Protein AF-A0A1V1P039-F1 (afdb_monomer)

Organism: NCBI:txid890399

Radius of gyration: 29.58 Å; Cα contacts (8 Å, |Δi|>4): 249; chains: 1; bounding box: 61×38×75 Å

pLDDT: mean 82.3, std 15.56, range [34.91, 97.75]

Sequence (212 aa):
MPISFTLVSDTILHNEFGYCATDVNTLKKYLGKGVKVLKAFAKAGQVESFVGKWGLKKPLETCFLAGSCFLLDISNAELSQLNELNKFGIGEKTNEGFGKCIFALQTTDELTELNIDNDYYELDEPEVPVPDKTKEIIKILIQNYIIKQSSSMAFSDQYRFKNLPTKSFINKLESIAKKGNSFEFKDNIKELLKRDFSKNNCNYVKIIMKPY

Nearest PDB structures (foldseek):
  8s9x-assembly1_A  TM=8.772E-01  e=2.492E-07  Synechocystis sp. PCC 6803
  8s9v-assembly1_A  TM=8.595E-01  e=6.824E-07  Synechocystis sp. PCC 6803
  6dd5-assembly2_B  TM=4.995E-01  e=3.268E-03  Escherichia coli O157:H7
  6ydp-assembly1_Bk  TM=2.868E-01  e=4.214E-01  Sus scrofa
  6o8w-assembly1_j  TM=2.801E-01  e=4.214E-01  Enterococcus faecalis

Structure (mmCIF, N/CA/C/O backbone):
data_AF-A0A1V1P039-F1
#
_entry.id   AF-A0A1V1P039-F1
#
loop_
_atom_site.group_PDB
_atom_site.id
_atom_site.type_symbol
_atom_site.label_atom_id
_atom_site.label_alt_id
_atom_site.label_comp_id
_atom_site.label_asym_id
_atom_site.label_entity_id
_atom_site.label_seq_id
_atom_site.pdbx_PDB_ins_code
_atom_site.Cartn_x
_atom_site.Cartn_y
_atom_site.Cartn_z
_atom_site.occupancy
_atom_site.B_iso_or_equiv
_atom_site.auth_seq_id
_atom_site.auth_comp_id
_atom_site.auth_asym_id
_atom_site.auth_atom_id
_atom_site.pdbx_PDB_model_num
ATOM 1 N N . MET A 1 1 ? -24.061 -1.732 13.732 1.00 76.56 1 MET A N 1
ATOM 2 C CA . MET A 1 1 ? -24.110 -2.649 12.572 1.00 76.56 1 MET A CA 1
ATOM 3 C C . MET A 1 1 ? -22.684 -3.058 12.237 1.00 76.56 1 MET A C 1
ATOM 5 O O . MET A 1 1 ? -21.832 -2.172 12.214 1.00 76.56 1 MET A O 1
ATOM 9 N N . PRO A 1 2 ? -22.398 -4.359 12.058 1.00 89.38 2 PRO A N 1
ATOM 10 C CA . PRO A 1 2 ? -21.072 -4.803 11.660 1.00 89.38 2 PRO A CA 1
ATOM 11 C C . PRO A 1 2 ? -20.794 -4.451 10.191 1.00 89.38 2 PRO A C 1
ATOM 13 O O . PRO A 1 2 ? -21.677 -4.583 9.349 1.00 89.38 2 PRO A O 1
ATOM 16 N N . ILE A 1 3 ? -19.575 -4.012 9.893 1.00 92.25 3 ILE A N 1
ATOM 17 C CA . ILE A 1 3 ? -19.116 -3.597 8.563 1.00 92.25 3 ILE A CA 1
ATOM 18 C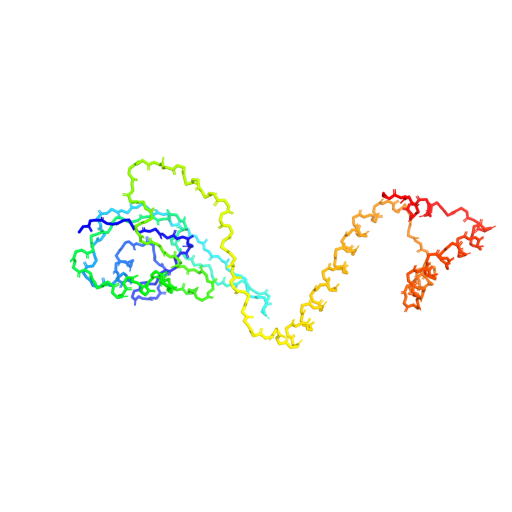 C . ILE A 1 3 ? -17.740 -4.204 8.279 1.00 92.25 3 ILE A C 1
ATOM 20 O O . ILE A 1 3 ? -16.926 -4.358 9.196 1.00 92.25 3 ILE A O 1
ATOM 24 N N . SER A 1 4 ? -17.464 -4.562 7.023 1.00 93.81 4 SER A N 1
ATOM 25 C CA . SER A 1 4 ? -16.123 -4.997 6.631 1.00 93.81 4 SER A CA 1
ATOM 26 C C . SER A 1 4 ? -15.185 -3.799 6.479 1.00 93.81 4 SER A C 1
ATOM 28 O O . SER A 1 4 ? -15.570 -2.740 5.988 1.00 93.81 4 SER A O 1
ATOM 30 N N . PHE A 1 5 ? -13.943 -3.968 6.909 1.00 95.31 5 PHE A N 1
ATOM 31 C CA . PHE A 1 5 ? -12.849 -3.023 6.735 1.00 95.31 5 PHE A CA 1
ATOM 32 C C . PHE A 1 5 ? -11.686 -3.758 6.087 1.00 95.31 5 PHE A C 1
ATOM 34 O O . PHE A 1 5 ? -11.186 -4.732 6.647 1.00 95.31 5 PHE A O 1
ATOM 41 N N . THR A 1 6 ? -11.279 -3.316 4.903 1.00 96.38 6 THR A N 1
ATOM 42 C CA . THR A 1 6 ? -10.262 -3.988 4.090 1.00 96.38 6 THR A CA 1
ATOM 43 C C . THR A 1 6 ? -9.093 -3.052 3.841 1.00 96.38 6 THR A C 1
ATOM 45 O O . THR A 1 6 ? -9.283 -1.921 3.395 1.00 96.38 6 THR A O 1
ATOM 48 N N . LEU A 1 7 ? -7.878 -3.534 4.094 1.00 97.06 7 LEU A N 1
ATOM 49 C CA . LEU A 1 7 ? -6.643 -2.853 3.719 1.00 97.06 7 LEU A CA 1
ATOM 50 C C . LEU A 1 7 ? -6.345 -3.156 2.247 1.00 97.06 7 LEU A C 1
ATOM 52 O O . LEU A 1 7 ? -6.122 -4.305 1.876 1.00 97.06 7 LEU A O 1
ATOM 56 N N . VAL A 1 8 ? -6.375 -2.131 1.401 1.00 96.56 8 VAL A N 1
ATOM 57 C CA . VAL A 1 8 ? -6.168 -2.230 -0.054 1.00 96.56 8 VAL A CA 1
ATOM 58 C C . VAL A 1 8 ? -4.689 -2.118 -0.414 1.00 96.56 8 VAL A C 1
ATOM 60 O O . VAL A 1 8 ? -4.255 -2.677 -1.417 1.00 96.56 8 VAL A O 1
ATOM 63 N N . SER A 1 9 ? -3.903 -1.429 0.412 1.00 97.00 9 SER A N 1
ATOM 64 C CA . SER A 1 9 ? -2.445 -1.430 0.323 1.00 97.00 9 SER A CA 1
ATOM 65 C C . SER A 1 9 ? -1.809 -1.854 1.643 1.00 97.00 9 SER A C 1
ATOM 67 O O . SER A 1 9 ? -2.467 -1.900 2.689 1.00 97.00 9 SER A O 1
ATOM 69 N N . ASP A 1 10 ? -0.521 -2.191 1.583 1.00 97.25 10 ASP A N 1
ATOM 70 C CA . ASP A 1 10 ? 0.248 -2.538 2.773 1.00 97.25 10 ASP A CA 1
ATOM 71 C C . ASP A 1 10 ? 0.164 -1.396 3.791 1.00 97.25 10 ASP A C 1
ATOM 73 O O . ASP A 1 10 ? 0.243 -0.216 3.445 1.00 97.25 10 ASP A O 1
ATOM 77 N N . THR A 1 11 ? -0.051 -1.738 5.056 1.00 97.62 11 THR A N 1
ATOM 78 C CA . THR A 1 11 ? -0.325 -0.768 6.118 1.00 97.62 11 THR A CA 1
ATOM 79 C C . THR A 1 11 ? 0.669 -0.940 7.249 1.00 97.62 11 THR A C 1
ATOM 81 O O . THR A 1 11 ? 0.689 -1.964 7.938 1.00 97.62 11 THR A O 1
ATOM 84 N N . ILE A 1 12 ? 1.491 0.085 7.442 1.00 96.81 12 ILE A N 1
ATOM 85 C CA . ILE A 1 12 ? 2.463 0.168 8.527 1.00 96.81 12 ILE A CA 1
ATOM 86 C C . ILE A 1 12 ? 1.797 0.904 9.685 1.00 96.81 12 ILE A C 1
ATOM 88 O O . ILE A 1 12 ? 1.256 1.993 9.496 1.00 96.81 12 ILE A O 1
ATOM 92 N N . LEU A 1 13 ? 1.839 0.313 10.875 1.00 96.81 13 LEU A N 1
ATOM 93 C CA . LEU A 1 13 ? 1.337 0.926 12.100 1.00 96.81 13 LEU A CA 1
ATOM 94 C C . LEU A 1 13 ? 2.446 0.958 13.141 1.00 96.81 13 LEU A C 1
ATOM 96 O O . LEU A 1 13 ? 3.194 -0.013 13.268 1.00 96.81 13 LEU A O 1
ATOM 100 N N . HIS A 1 14 ? 2.503 2.027 13.928 1.00 95.69 14 HIS A N 1
ATOM 101 C CA . HIS A 1 14 ? 3.398 2.120 15.070 1.00 95.69 14 HIS A CA 1
ATOM 102 C C . HIS A 1 14 ? 2.639 1.933 16.380 1.00 95.69 14 HIS A C 1
ATOM 104 O O . HIS A 1 14 ? 1.551 2.470 16.588 1.00 95.69 14 HIS A O 1
ATOM 110 N N . ASN A 1 15 ? 3.224 1.159 17.289 1.00 94.06 15 ASN A N 1
ATOM 111 C CA . ASN A 1 15 ? 2.753 1.125 18.664 1.00 94.06 15 ASN A CA 1
ATOM 112 C C . ASN A 1 15 ? 3.166 2.407 19.415 1.00 94.06 15 ASN A C 1
ATOM 114 O O . ASN A 1 15 ? 3.853 3.281 18.891 1.00 94.06 15 ASN A O 1
ATOM 118 N N . GLU A 1 16 ? 2.773 2.506 20.682 1.00 92.00 16 GLU A N 1
ATOM 119 C CA . GLU A 1 16 ? 3.073 3.660 21.547 1.00 92.00 16 GLU A CA 1
ATOM 120 C C . GLU A 1 16 ? 4.565 3.886 21.830 1.00 92.00 16 GLU A C 1
ATOM 122 O O . GLU A 1 16 ? 4.946 4.954 22.299 1.00 92.00 16 GLU A O 1
ATOM 127 N N . PHE A 1 17 ? 5.411 2.908 21.511 1.00 93.00 17 PHE A N 1
ATOM 128 C CA . PHE A 1 17 ? 6.864 2.991 21.636 1.00 93.00 17 PHE A CA 1
ATOM 129 C C . PHE A 1 17 ? 7.555 3.279 20.291 1.00 93.00 17 PHE A C 1
ATOM 131 O O . PHE A 1 17 ? 8.781 3.300 20.228 1.00 93.00 17 PHE A O 1
ATOM 138 N N . GLY A 1 18 ? 6.790 3.487 19.212 1.00 90.19 18 GLY A N 1
ATOM 139 C CA . GLY A 1 18 ? 7.312 3.777 17.875 1.00 90.19 18 GLY A CA 1
ATOM 140 C C . GLY A 1 18 ? 7.773 2.552 17.079 1.00 90.19 18 GLY A C 1
ATOM 141 O O . GLY A 1 18 ? 8.397 2.716 16.035 1.00 90.19 18 GLY A O 1
ATOM 142 N N . TYR A 1 19 ? 7.485 1.329 17.535 1.00 92.31 19 TYR A N 1
ATOM 143 C CA . TYR A 1 19 ? 7.824 0.109 16.794 1.00 92.31 19 TYR A CA 1
ATOM 144 C C . TYR A 1 19 ? 6.706 -0.301 15.841 1.00 92.31 19 TYR A C 1
ATOM 146 O O . TYR A 1 19 ? 5.526 -0.216 16.189 1.00 92.31 19 TYR A O 1
ATOM 154 N N . CYS A 1 20 ? 7.082 -0.831 14.675 1.00 93.50 20 CYS A N 1
ATOM 155 C CA . CYS A 1 20 ? 6.140 -1.417 13.727 1.00 93.50 20 CYS A CA 1
ATOM 156 C C . CYS A 1 20 ? 5.393 -2.599 14.353 1.00 93.50 20 CYS A C 1
ATOM 158 O O . CYS A 1 20 ? 6.016 -3.542 14.847 1.00 93.50 20 CYS A O 1
ATOM 160 N N . ALA A 1 21 ? 4.064 -2.566 14.298 1.00 93.62 21 ALA A N 1
ATOM 161 C CA . ALA A 1 21 ? 3.214 -3.572 14.913 1.00 93.62 21 ALA A CA 1
ATOM 162 C C . ALA A 1 21 ? 2.091 -4.025 13.971 1.00 93.62 21 ALA A C 1
ATOM 164 O O . ALA A 1 21 ? 1.507 -3.238 13.231 1.00 93.62 21 ALA A O 1
ATOM 165 N N . THR A 1 22 ? 1.789 -5.323 14.017 1.00 93.31 22 THR A N 1
ATOM 166 C CA . THR A 1 22 ? 0.748 -5.986 13.209 1.00 93.31 22 THR A CA 1
ATOM 167 C C . THR A 1 22 ? -0.294 -6.663 14.089 1.00 93.31 22 THR A C 1
ATOM 169 O O . THR A 1 22 ? -0.849 -7.711 13.761 1.00 93.31 22 THR A O 1
ATOM 172 N N . ASP A 1 23 ? -0.571 -6.059 15.241 1.00 93.31 23 ASP A N 1
ATOM 173 C CA . ASP A 1 23 ? -1.587 -6.529 16.165 1.00 93.31 23 ASP A CA 1
ATOM 174 C C . ASP A 1 23 ? -2.870 -5.688 16.074 1.00 93.31 23 ASP A C 1
ATOM 176 O O . ASP A 1 23 ? -2.881 -4.503 15.729 1.00 93.31 23 ASP A O 1
ATOM 180 N N . VAL A 1 24 ? -3.987 -6.326 16.415 1.00 92.81 24 VAL A N 1
ATOM 181 C CA . VAL A 1 24 ? -5.319 -5.717 16.341 1.00 92.81 24 VAL A CA 1
ATOM 182 C C . VAL A 1 24 ? -5.483 -4.569 17.347 1.00 92.81 24 VAL A C 1
ATOM 184 O O . VAL A 1 24 ? -6.280 -3.664 17.107 1.00 92.81 24 VAL A O 1
ATOM 187 N N . ASN A 1 25 ? -4.755 -4.570 18.469 1.00 92.19 25 ASN A N 1
ATOM 188 C CA . ASN A 1 25 ? -4.876 -3.502 19.463 1.00 92.19 25 ASN A CA 1
ATOM 189 C C . ASN A 1 25 ? -4.232 -2.213 18.963 1.00 92.19 25 ASN A C 1
ATOM 191 O O . ASN A 1 25 ? -4.806 -1.143 19.159 1.00 92.19 25 ASN A O 1
ATOM 195 N N . THR A 1 26 ? -3.100 -2.309 18.267 1.00 94.00 26 THR A N 1
ATOM 196 C CA . THR A 1 26 ? -2.499 -1.162 17.586 1.00 94.00 26 THR A CA 1
ATOM 197 C C . THR A 1 26 ? -3.442 -0.628 16.510 1.00 94.00 26 THR A C 1
ATOM 199 O O . THR A 1 26 ? -3.747 0.561 16.521 1.00 94.00 26 THR A O 1
ATOM 202 N N . LEU A 1 27 ? -4.024 -1.490 15.667 1.00 94.69 27 LEU A N 1
ATOM 203 C CA . LEU A 1 27 ? -5.011 -1.060 14.664 1.00 94.69 27 LEU A CA 1
ATOM 204 C C . LEU A 1 27 ? -6.208 -0.319 15.283 1.00 94.69 27 LEU A C 1
ATOM 206 O O . LEU A 1 27 ? -6.615 0.725 14.777 1.00 94.69 27 LEU A O 1
ATOM 210 N N . LYS A 1 28 ? -6.749 -0.814 16.403 1.00 93.25 28 LYS A N 1
ATOM 211 C CA . LYS A 1 28 ? -7.856 -0.154 17.120 1.00 93.25 28 LYS A CA 1
ATOM 212 C C . LYS A 1 28 ? -7.528 1.284 17.518 1.00 93.25 28 LYS A C 1
ATOM 214 O O . LYS A 1 28 ? -8.418 2.125 17.480 1.00 93.25 28 LYS A O 1
ATOM 219 N N . LYS A 1 29 ? -6.275 1.575 17.883 1.00 92.38 29 LYS A N 1
ATOM 220 C CA . LYS A 1 29 ? -5.853 2.941 18.232 1.00 92.38 29 LYS A CA 1
ATOM 221 C C . LYS A 1 29 ? -5.952 3.881 17.029 1.00 92.38 29 LYS A C 1
ATOM 223 O O . LYS A 1 29 ? -6.393 5.012 17.195 1.00 92.38 29 LYS A O 1
ATOM 228 N N . TYR A 1 30 ? -5.614 3.397 15.833 1.00 93.38 30 TYR A N 1
ATOM 229 C CA . TYR A 1 30 ? -5.710 4.177 14.597 1.00 93.38 30 TYR A CA 1
ATOM 230 C C . TYR A 1 30 ? -7.149 4.327 14.077 1.00 93.38 30 TYR A C 1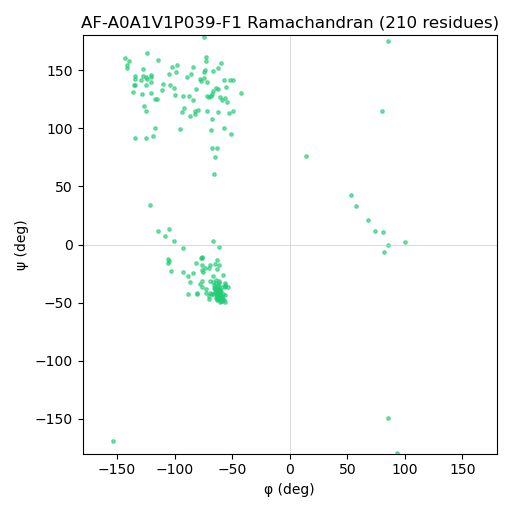
ATOM 232 O O . TYR A 1 30 ? -7.475 5.353 13.490 1.00 93.38 30 TYR A O 1
ATOM 240 N N . LEU A 1 31 ? -8.022 3.340 14.308 1.00 92.56 31 LEU A N 1
ATOM 241 C CA . LEU A 1 31 ? -9.429 3.388 13.875 1.00 92.56 31 LEU A CA 1
ATOM 242 C C . LEU A 1 31 ? -10.280 4.417 14.639 1.00 92.56 31 LEU A C 1
ATOM 244 O O . LEU A 1 31 ? -11.353 4.783 14.168 1.00 92.56 31 LEU A O 1
ATOM 248 N N . GLY A 1 32 ? -9.815 4.880 15.800 1.00 87.62 32 GLY A N 1
ATOM 249 C CA . GLY A 1 32 ? -10.519 5.868 16.612 1.00 87.62 32 GLY A CA 1
ATOM 250 C C . GLY A 1 32 ? -11.431 5.276 17.684 1.00 87.62 32 GLY A C 1
ATOM 251 O O . GLY A 1 32 ? -11.521 4.064 17.898 1.00 87.62 32 GLY A O 1
ATOM 252 N N . LYS A 1 33 ? -12.092 6.166 18.430 1.00 87.31 33 LYS A N 1
ATOM 253 C CA . LYS A 1 33 ? -12.964 5.776 19.546 1.00 87.31 33 LYS A CA 1
ATOM 254 C C . LYS A 1 33 ? -14.281 5.199 19.024 1.00 87.31 33 LYS A C 1
ATOM 256 O O . LYS A 1 33 ? -14.785 5.591 17.980 1.00 87.31 33 LYS A O 1
ATOM 261 N N . GLY A 1 34 ? -14.850 4.260 19.779 1.00 87.12 34 GLY A N 1
ATOM 262 C CA . GLY A 1 34 ? -16.169 3.693 19.480 1.00 87.12 34 GLY A CA 1
ATOM 263 C C . GLY A 1 34 ? -16.188 2.586 18.421 1.00 87.12 34 GLY A C 1
ATOM 264 O O . GLY A 1 34 ? -17.218 1.932 18.270 1.00 87.12 34 GLY A O 1
ATOM 265 N N . VAL A 1 35 ? -15.055 2.308 17.764 1.00 92.88 35 VAL A N 1
ATOM 266 C CA . VAL A 1 35 ? -14.891 1.177 16.841 1.00 92.88 35 VAL A CA 1
ATOM 267 C C . VAL A 1 35 ? -14.464 -0.076 17.605 1.00 92.88 35 VAL A C 1
ATOM 269 O O . VAL A 1 35 ? -13.472 -0.074 18.338 1.00 92.88 35 VAL A O 1
ATOM 272 N N . LYS A 1 36 ? -15.180 -1.188 17.413 1.00 93.62 36 LYS A N 1
ATOM 273 C CA . LYS A 1 36 ? -14.802 -2.496 17.971 1.00 93.62 36 LYS A CA 1
ATOM 274 C C . LYS A 1 36 ? -14.475 -3.481 16.859 1.00 93.62 36 LYS A C 1
ATOM 276 O O . LYS A 1 36 ? -15.309 -3.759 16.012 1.00 93.62 36 LYS A O 1
ATOM 281 N N . VAL A 1 37 ? -13.286 -4.074 16.899 1.00 94.69 37 VAL A N 1
ATOM 282 C CA . VAL A 1 37 ? -12.933 -5.187 16.003 1.00 94.69 37 VAL A CA 1
ATOM 283 C C . VAL A 1 37 ? -13.549 -6.477 16.549 1.00 94.69 37 VAL A C 1
ATOM 285 O O . VAL A 1 37 ? -13.185 -6.908 17.643 1.00 94.69 37 VAL A O 1
ATOM 288 N N . LEU A 1 38 ? -14.476 -7.068 15.796 1.00 94.38 38 LEU A N 1
ATOM 289 C CA . LEU A 1 38 ? -15.173 -8.316 16.124 1.00 94.38 38 LEU A CA 1
ATOM 290 C C . LEU A 1 38 ? -14.413 -9.547 15.619 1.00 94.38 38 LEU A C 1
ATOM 292 O O . LEU A 1 38 ? -14.318 -10.552 16.319 1.00 94.38 38 LEU A O 1
ATOM 296 N N . LYS A 1 39 ? -13.888 -9.473 14.392 1.00 94.62 39 LYS A N 1
ATOM 297 C CA . LYS A 1 39 ? -13.095 -10.530 13.751 1.00 94.62 39 LYS A CA 1
ATOM 298 C C . LYS A 1 39 ? -11.960 -9.905 12.954 1.00 94.62 39 LYS A C 1
ATOM 300 O O . LYS A 1 39 ? -12.090 -8.784 12.466 1.00 94.62 39 LYS A O 1
ATOM 305 N N . ALA A 1 40 ? -10.870 -10.641 12.807 1.00 95.12 40 ALA A N 1
ATOM 306 C CA . ALA A 1 40 ? -9.718 -10.223 12.027 1.00 95.12 40 ALA A CA 1
ATOM 307 C C . ALA A 1 40 ? -9.235 -11.393 11.171 1.00 95.12 40 ALA A C 1
ATOM 309 O O . ALA A 1 40 ? -9.055 -12.502 11.672 1.00 95.12 40 ALA A O 1
ATOM 310 N N . PHE A 1 41 ? -9.017 -11.124 9.892 1.00 95.19 41 PHE A N 1
ATOM 311 C CA . PHE A 1 41 ? -8.310 -11.985 8.962 1.00 95.19 41 PHE A CA 1
ATOM 312 C C . PHE A 1 41 ? -7.186 -11.152 8.360 1.00 95.19 41 PHE A C 1
ATOM 314 O O . PHE A 1 41 ? -7.381 -10.410 7.402 1.00 95.19 41 PHE A O 1
ATOM 321 N N . ALA A 1 42 ? -6.018 -11.208 8.986 1.00 95.00 42 ALA A N 1
ATOM 322 C CA . ALA A 1 42 ? -4.909 -10.337 8.648 1.00 95.00 42 ALA A CA 1
ATOM 323 C C . ALA A 1 42 ? -3.654 -11.152 8.378 1.00 95.00 42 ALA A C 1
ATOM 325 O O . ALA A 1 42 ? -3.407 -12.172 9.025 1.00 95.00 42 ALA A O 1
ATOM 326 N N . LYS A 1 43 ? -2.849 -10.675 7.434 1.00 96.19 43 LYS A N 1
ATOM 327 C CA . LYS A 1 43 ? -1.549 -11.254 7.121 1.00 96.19 43 LYS A CA 1
ATOM 328 C C . LYS A 1 43 ? -0.475 -10.222 7.419 1.00 96.19 43 LYS A C 1
ATOM 330 O O . LYS A 1 43 ? -0.527 -9.110 6.905 1.00 96.19 43 LYS A O 1
ATOM 335 N N . ALA A 1 44 ? 0.490 -10.595 8.248 1.00 96.38 44 ALA A N 1
ATOM 336 C CA . ALA A 1 44 ? 1.666 -9.776 8.492 1.00 96.38 44 ALA A CA 1
ATOM 337 C C . ALA A 1 44 ? 2.734 -10.055 7.428 1.00 96.38 44 ALA A C 1
ATOM 339 O O . ALA A 1 44 ? 2.876 -11.183 6.946 1.00 96.38 44 ALA A O 1
ATOM 340 N N . GLY A 1 45 ? 3.495 -9.026 7.085 1.00 96.12 45 GLY A N 1
ATOM 341 C CA . GLY A 1 45 ? 4.634 -9.113 6.188 1.00 96.12 45 GLY A CA 1
ATOM 342 C C . GLY A 1 45 ? 5.642 -8.015 6.479 1.00 96.12 45 GLY A C 1
ATOM 343 O O . GLY A 1 45 ? 5.562 -7.328 7.499 1.00 96.12 45 GLY A O 1
ATOM 344 N N . GLN A 1 46 ? 6.607 -7.872 5.582 1.00 96.19 46 GLN A N 1
ATOM 345 C CA . GLN A 1 46 ? 7.629 -6.842 5.670 1.00 96.19 46 GLN A CA 1
ATOM 346 C C . GLN A 1 46 ? 7.712 -6.099 4.347 1.00 96.19 46 GLN A C 1
ATOM 348 O O . GLN A 1 46 ? 7.616 -6.716 3.285 1.00 96.19 46 GLN A O 1
ATOM 353 N N . VAL A 1 47 ? 7.915 -4.789 4.426 1.00 94.00 47 VAL A N 1
ATOM 354 C CA . VAL A 1 47 ? 8.069 -3.929 3.260 1.00 94.00 47 VAL A CA 1
ATOM 355 C C . VAL A 1 47 ? 9.371 -3.148 3.343 1.00 94.00 47 VAL A C 1
ATOM 357 O O . VAL A 1 47 ? 9.763 -2.642 4.394 1.00 94.00 47 VAL A O 1
ATOM 360 N N . GLU A 1 48 ? 10.058 -3.077 2.209 1.00 92.12 48 GLU A N 1
ATOM 361 C CA . GLU A 1 48 ? 11.282 -2.313 2.021 1.00 92.12 48 GLU A CA 1
ATOM 362 C C . GLU A 1 48 ? 11.098 -1.430 0.788 1.00 92.12 48 GLU A C 1
ATOM 364 O O . GLU A 1 48 ? 10.689 -1.898 -0.273 1.00 92.12 48 GLU A O 1
ATOM 369 N N . SER A 1 49 ? 11.383 -0.139 0.924 1.00 87.25 49 SER A N 1
ATOM 370 C CA . SER A 1 49 ? 11.283 0.826 -0.176 1.00 87.25 49 SER A CA 1
ATOM 371 C C . SER A 1 49 ? 12.658 1.369 -0.548 1.00 87.25 49 SER A C 1
ATOM 373 O O . SER A 1 49 ? 13.580 1.342 0.261 1.00 87.25 49 SER A O 1
ATOM 375 N N . PHE A 1 50 ? 12.815 1.903 -1.758 1.00 89.31 50 PHE A N 1
ATOM 376 C CA . PHE A 1 50 ? 14.083 2.466 -2.230 1.00 89.31 50 PHE A CA 1
ATOM 377 C C . PHE A 1 50 ? 14.004 3.987 -2.387 1.00 89.31 50 PHE A C 1
ATOM 379 O O . PHE A 1 50 ? 13.068 4.512 -2.987 1.00 89.31 50 PHE A O 1
ATOM 386 N N . VAL A 1 51 ? 15.004 4.711 -1.881 1.00 87.81 51 VAL A N 1
ATOM 387 C CA . VAL A 1 51 ? 15.103 6.169 -2.013 1.00 87.81 51 VAL A CA 1
ATOM 388 C C . VAL A 1 51 ? 15.979 6.511 -3.212 1.00 87.81 51 VAL A C 1
ATOM 390 O O . VAL A 1 51 ? 17.205 6.545 -3.114 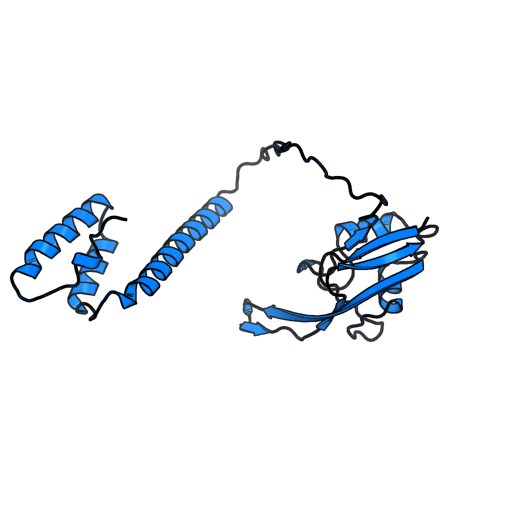1.00 87.81 51 VAL A O 1
ATOM 393 N N . GLY A 1 52 ? 15.346 6.844 -4.341 1.00 88.88 52 GLY A N 1
ATOM 394 C CA . GLY A 1 52 ? 16.052 7.171 -5.587 1.00 88.88 52 GLY A CA 1
ATOM 395 C C . GLY A 1 52 ? 17.067 8.312 -5.454 1.00 88.88 52 GLY A C 1
ATOM 396 O O . GLY A 1 52 ? 18.148 8.233 -6.025 1.00 88.88 52 GLY A O 1
ATOM 397 N N . LYS A 1 53 ? 16.771 9.337 -4.638 1.00 90.88 53 LYS A N 1
ATOM 398 C CA . LYS A 1 53 ? 17.680 10.475 -4.404 1.00 90.88 53 LYS A CA 1
ATOM 399 C C . LYS A 1 53 ? 18.988 10.072 -3.712 1.00 90.88 53 LYS A C 1
ATOM 401 O O . LYS A 1 53 ? 19.999 10.733 -3.912 1.00 90.88 53 LYS A O 1
ATOM 406 N N . TRP A 1 54 ? 18.960 9.036 -2.875 1.00 89.56 54 TRP A N 1
ATOM 407 C CA . TRP A 1 54 ? 20.115 8.601 -2.081 1.00 89.56 54 TRP A CA 1
ATOM 408 C C . TRP A 1 54 ? 20.764 7.331 -2.625 1.00 89.56 54 TRP A C 1
ATOM 410 O O . TRP A 1 54 ? 21.872 7.002 -2.220 1.00 89.56 54 TRP A O 1
ATOM 420 N N . GLY A 1 55 ? 20.092 6.614 -3.529 1.00 91.62 55 GLY A N 1
ATOM 421 C CA . GLY A 1 55 ? 20.570 5.328 -4.025 1.00 91.62 55 GLY A CA 1
ATOM 422 C C . GLY A 1 55 ? 20.557 4.230 -2.954 1.00 91.62 55 GLY A C 1
ATOM 423 O O . GLY A 1 55 ? 21.293 3.255 -3.077 1.00 91.62 55 GLY A O 1
ATOM 424 N N . LEU A 1 56 ? 19.754 4.394 -1.897 1.00 92.81 56 LEU A N 1
ATOM 425 C CA . LEU A 1 56 ? 19.741 3.522 -0.722 1.00 92.81 56 LEU A CA 1
ATOM 426 C C . LEU A 1 56 ? 18.334 3.016 -0.406 1.00 92.81 56 LEU A C 1
ATOM 428 O O . LEU A 1 56 ? 17.332 3.687 -0.662 1.00 92.81 56 LEU A O 1
ATOM 432 N N . LYS A 1 57 ? 18.276 1.823 0.186 1.00 91.50 57 LYS A N 1
ATOM 433 C CA . LYS A 1 57 ? 17.049 1.225 0.716 1.00 91.50 57 LYS A CA 1
ATOM 434 C C . LYS A 1 57 ? 16.644 1.912 2.024 1.00 91.50 57 LYS A C 1
ATOM 436 O O . LYS A 1 57 ? 17.499 2.294 2.821 1.00 91.50 57 LYS A O 1
ATOM 441 N N . LYS A 1 58 ? 15.339 2.082 2.228 1.00 90.25 58 LYS A N 1
ATOM 442 C CA . LYS A 1 58 ? 14.750 2.460 3.515 1.00 90.25 58 LYS A CA 1
ATOM 443 C C . LYS A 1 58 ? 14.823 1.266 4.473 1.00 90.25 58 LYS A C 1
ATOM 445 O O . LYS A 1 58 ? 14.891 0.133 4.000 1.00 90.25 58 LYS A O 1
ATOM 450 N N . PRO A 1 59 ? 14.774 1.507 5.793 1.00 90.19 59 PRO A N 1
ATOM 451 C CA . PRO A 1 59 ? 14.635 0.434 6.767 1.00 90.19 59 PRO A CA 1
ATOM 452 C C . PRO A 1 59 ? 13.446 -0.473 6.442 1.00 90.19 59 PRO A C 1
ATOM 454 O O . PRO A 1 59 ? 12.400 0.002 5.996 1.00 90.19 59 PRO A O 1
ATOM 457 N N . LEU A 1 60 ? 13.640 -1.768 6.671 1.00 93.38 60 LEU A N 1
ATOM 458 C CA . LEU A 1 60 ? 12.607 -2.787 6.557 1.00 93.38 60 LEU A CA 1
ATOM 459 C C . LEU A 1 60 ? 11.577 -2.594 7.676 1.00 93.38 60 LEU A C 1
ATOM 461 O O . LEU A 1 60 ? 11.946 -2.552 8.850 1.00 93.38 60 LEU A O 1
ATOM 465 N N . GLU A 1 61 ? 10.300 -2.514 7.320 1.00 94.94 61 GLU A N 1
ATOM 466 C CA . GLU A 1 61 ? 9.208 -2.290 8.270 1.00 94.94 61 GLU A CA 1
ATOM 467 C C . GLU A 1 61 ? 8.211 -3.443 8.233 1.00 94.94 61 GLU A C 1
ATOM 469 O O . GLU A 1 61 ? 7.867 -3.961 7.170 1.00 94.94 61 GLU A O 1
ATOM 474 N N . THR A 1 62 ? 7.723 -3.840 9.406 1.00 96.06 62 THR A N 1
ATOM 475 C CA . THR A 1 62 ? 6.659 -4.842 9.518 1.00 96.06 62 THR A CA 1
ATOM 476 C C . THR A 1 62 ? 5.307 -4.174 9.283 1.00 96.06 62 THR A C 1
ATOM 478 O O . THR A 1 62 ? 5.017 -3.128 9.861 1.00 96.06 62 THR A O 1
ATOM 481 N N . CYS A 1 63 ? 4.459 -4.780 8.461 1.00 96.75 63 CYS A N 1
ATOM 482 C CA . CYS A 1 63 ? 3.172 -4.208 8.074 1.00 96.75 63 CYS A CA 1
ATOM 483 C C . CYS A 1 63 ? 2.083 -5.275 7.952 1.00 96.75 63 CYS A C 1
ATOM 485 O O . CYS A 1 63 ? 2.360 -6.471 7.812 1.00 96.75 63 CYS A O 1
ATOM 487 N N . PHE A 1 64 ? 0.829 -4.834 8.002 1.00 97.75 64 PHE A N 1
ATOM 488 C CA . PHE A 1 64 ? -0.272 -5.625 7.476 1.00 97.75 64 PHE A CA 1
ATOM 489 C C . PHE A 1 64 ? -0.187 -5.612 5.955 1.00 97.75 64 PHE A C 1
ATOM 491 O O . PHE A 1 64 ? -0.116 -4.542 5.358 1.00 97.75 64 PHE A O 1
ATOM 498 N N . LEU A 1 65 ? -0.214 -6.787 5.338 1.00 97.38 65 LEU A N 1
ATOM 499 C CA . LEU A 1 65 ? -0.237 -6.903 3.888 1.00 97.38 65 LEU A CA 1
ATOM 500 C C . LEU A 1 65 ? -1.614 -6.525 3.341 1.00 97.38 65 LEU A C 1
ATOM 502 O O . LEU A 1 65 ? -2.643 -6.761 3.991 1.00 97.38 65 LEU A O 1
ATOM 506 N N . ALA A 1 66 ? -1.616 -5.996 2.120 1.00 96.75 66 ALA A N 1
ATOM 507 C CA . ALA A 1 66 ? -2.820 -5.767 1.335 1.00 96.75 66 ALA A CA 1
ATOM 508 C C . ALA A 1 66 ? -3.718 -7.021 1.291 1.00 96.75 66 ALA A C 1
ATOM 510 O O . ALA A 1 66 ? -3.246 -8.159 1.226 1.00 96.75 66 ALA A O 1
ATOM 511 N N . GLY A 1 67 ? -5.031 -6.803 1.347 1.00 95.19 67 GLY A N 1
ATOM 512 C CA . GLY A 1 67 ? -6.049 -7.849 1.452 1.00 95.19 67 GLY A CA 1
ATOM 513 C C . GLY A 1 67 ? -6.343 -8.310 2.883 1.00 95.19 67 GLY A C 1
ATOM 514 O O . GLY A 1 67 ? -7.191 -9.177 3.076 1.00 95.19 67 GLY A O 1
ATOM 515 N N . SER A 1 68 ? -5.676 -7.748 3.895 1.00 96.19 68 SER A N 1
ATOM 516 C CA . SER A 1 68 ? -6.056 -7.970 5.294 1.00 96.19 68 SER A CA 1
ATOM 517 C C . SER A 1 68 ? -7.416 -7.322 5.587 1.00 96.19 68 SER A C 1
ATOM 519 O O . SER A 1 68 ? -7.619 -6.139 5.309 1.00 96.19 68 SER A O 1
ATOM 521 N N . CYS A 1 69 ? -8.332 -8.089 6.178 1.00 95.50 69 CYS A N 1
ATOM 522 C CA . CYS A 1 69 ? -9.725 -7.711 6.404 1.00 95.50 69 CYS A CA 1
ATOM 523 C C . CYS A 1 69 ? -10.119 -7.829 7.880 1.00 95.50 69 CYS A C 1
ATOM 525 O O . CYS A 1 69 ? -9.725 -8.756 8.589 1.00 95.50 69 CYS A O 1
ATOM 527 N N . PHE A 1 70 ? -10.972 -6.921 8.340 1.00 95.38 70 PHE A N 1
ATOM 528 C CA . PHE A 1 70 ? -11.448 -6.853 9.715 1.00 95.38 70 PHE A CA 1
ATOM 529 C C . PHE A 1 70 ? -12.956 -6.620 9.724 1.00 95.38 70 PHE A C 1
ATOM 531 O O . PHE A 1 70 ? -13.473 -5.805 8.967 1.00 95.38 70 PHE A O 1
ATOM 538 N N . LEU A 1 71 ? -13.670 -7.331 10.592 1.00 94.94 71 LEU A N 1
ATOM 539 C CA . LEU A 1 71 ? -15.086 -7.081 10.837 1.00 94.94 71 LEU A CA 1
ATOM 540 C C . LEU A 1 71 ? -15.199 -6.101 12.000 1.00 94.94 71 LEU A C 1
ATOM 542 O O . LEU A 1 71 ? -14.773 -6.422 13.113 1.00 94.94 71 LEU A O 1
ATOM 546 N N . LEU A 1 72 ? -15.758 -4.923 11.748 1.00 94.94 72 LEU A N 1
ATOM 547 C CA . LEU A 1 72 ? -15.858 -3.841 12.719 1.00 94.94 72 LEU A CA 1
ATOM 548 C C . LEU A 1 72 ? -17.307 -3.634 13.144 1.00 94.94 72 LEU A C 1
ATOM 550 O O . LEU A 1 72 ? -18.193 -3.607 12.304 1.00 94.94 72 LEU A O 1
ATOM 554 N N . ASP A 1 73 ? -17.553 -3.420 14.429 1.00 93.81 73 ASP A N 1
ATOM 555 C CA . ASP A 1 73 ? -18.771 -2.784 14.918 1.00 93.81 73 ASP A CA 1
ATOM 556 C C . ASP A 1 73 ? -18.512 -1.284 15.074 1.00 93.81 73 ASP A C 1
ATOM 558 O O . ASP A 1 73 ? -17.699 -0.862 15.902 1.00 93.81 73 ASP A O 1
ATOM 562 N N . ILE A 1 74 ? -19.204 -0.499 14.248 1.00 92.44 74 ILE A N 1
ATOM 563 C CA . ILE A 1 74 ? -19.090 0.962 14.178 1.00 92.44 74 ILE A CA 1
ATOM 564 C C . ILE A 1 74 ? -20.284 1.676 14.822 1.00 92.44 74 ILE A C 1
ATOM 566 O O . ILE A 1 74 ? -20.455 2.873 14.627 1.00 92.44 74 ILE A O 1
ATOM 570 N N . SER A 1 75 ? -21.125 0.971 15.589 1.00 90.81 75 SER A N 1
ATOM 571 C CA . SER A 1 75 ? -22.371 1.544 16.135 1.00 90.81 75 SER A CA 1
ATOM 572 C C . SER A 1 75 ? -22.151 2.788 17.006 1.00 90.81 75 SER A C 1
ATOM 574 O O . SER A 1 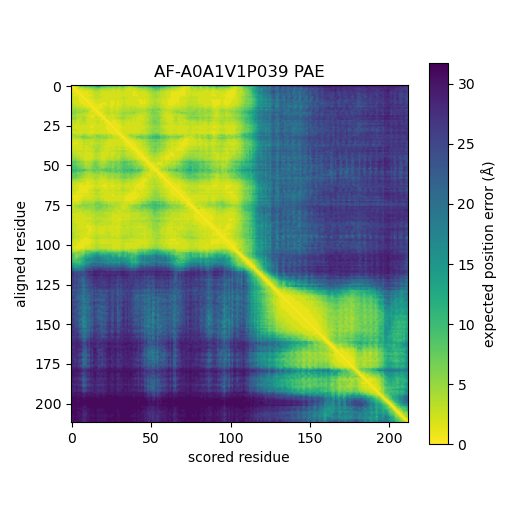75 ? -23.044 3.619 17.107 1.00 90.81 75 SER A O 1
ATOM 576 N N . ASN A 1 76 ? -20.970 2.915 17.617 1.00 90.25 76 ASN A N 1
ATOM 577 C CA . ASN A 1 76 ? -20.585 4.058 18.450 1.00 90.25 76 ASN A CA 1
ATOM 578 C C . ASN A 1 76 ? -19.432 4.875 17.843 1.00 90.25 76 ASN A C 1
ATOM 580 O O . ASN A 1 76 ? -18.811 5.664 18.553 1.00 90.25 76 ASN A O 1
ATOM 584 N N . ALA A 1 77 ? -19.079 4.621 16.582 1.00 89.44 77 ALA A N 1
ATOM 585 C CA . ALA A 1 77 ? -17.947 5.261 15.930 1.00 89.44 77 ALA A CA 1
ATOM 586 C C . ALA A 1 77 ? -18.327 6.628 15.355 1.00 89.44 77 ALA A C 1
ATOM 588 O O . ALA A 1 77 ? -19.470 6.867 14.962 1.00 89.44 77 ALA A O 1
ATOM 589 N N . GLU A 1 78 ? -17.340 7.512 15.258 1.00 90.38 78 GLU A N 1
ATOM 590 C CA . GLU A 1 78 ? -17.506 8.811 14.619 1.00 90.38 78 GLU A CA 1
ATOM 591 C C . GLU A 1 78 ? -17.364 8.673 13.092 1.00 90.38 78 GLU A C 1
ATOM 593 O O . GLU A 1 78 ? -16.290 8.365 12.575 1.00 90.38 78 GLU A O 1
ATOM 598 N N . LEU A 1 79 ? -18.458 8.874 12.350 1.00 88.75 79 LEU A N 1
ATOM 599 C CA . LEU A 1 79 ? -18.485 8.657 10.894 1.00 88.75 79 LEU A CA 1
ATOM 600 C C . LEU A 1 79 ? -17.556 9.607 10.116 1.00 88.75 79 LEU A C 1
ATOM 602 O O . LEU A 1 79 ? -16.999 9.208 9.096 1.00 88.75 79 LEU A O 1
ATOM 606 N N . SER A 1 80 ? -17.369 10.841 10.590 1.00 90.25 80 SER A N 1
ATOM 607 C CA . SER A 1 80 ? -16.410 11.817 10.041 1.00 90.25 80 SER A CA 1
ATOM 608 C C . SER A 1 80 ? -14.992 11.245 10.017 1.00 90.25 80 SER A C 1
ATOM 610 O O . SER A 1 80 ? -14.351 11.247 8.969 1.00 90.25 80 SER A O 1
ATOM 612 N N . GLN A 1 81 ? -14.541 10.675 11.136 1.00 90.88 81 GLN A N 1
ATOM 613 C CA . GLN A 1 81 ? -13.216 10.073 11.262 1.00 90.88 81 GLN A CA 1
ATOM 614 C C . GLN A 1 81 ? -13.044 8.877 10.317 1.00 90.88 81 GLN A C 1
ATOM 616 O O . GLN A 1 81 ? -12.018 8.746 9.652 1.00 90.88 81 GLN A O 1
ATOM 621 N N . LEU A 1 82 ? -14.054 8.009 10.211 1.00 91.00 82 LEU A N 1
ATOM 622 C CA . LEU A 1 82 ? -14.000 6.868 9.289 1.00 91.00 82 LEU A CA 1
ATOM 623 C C . LEU A 1 82 ? -13.929 7.319 7.822 1.00 91.00 82 LEU A C 1
ATOM 625 O O . LEU A 1 82 ? -13.189 6.732 7.031 1.00 91.00 82 LEU A O 1
ATOM 629 N N . ASN A 1 83 ? -14.647 8.386 7.465 1.00 91.25 83 ASN A N 1
ATOM 630 C CA . ASN A 1 83 ? -14.575 8.980 6.132 1.00 91.25 83 ASN A CA 1
ATOM 631 C C . ASN A 1 83 ? -13.196 9.588 5.843 1.00 91.25 83 ASN A C 1
ATOM 633 O O . ASN A 1 83 ? -12.697 9.459 4.723 1.00 91.25 83 ASN A O 1
ATOM 637 N N . GLU A 1 84 ? -12.553 10.207 6.834 1.00 93.69 84 GLU A N 1
ATOM 638 C CA . GLU A 1 84 ? -11.174 10.683 6.696 1.00 93.69 84 GLU A CA 1
ATOM 639 C C . GLU A 1 84 ? -10.199 9.530 6.459 1.00 93.69 84 GLU A C 1
ATOM 641 O O . GLU A 1 84 ? -9.394 9.606 5.531 1.00 93.69 84 GLU A O 1
ATOM 646 N N . LEU A 1 85 ? -10.314 8.435 7.215 1.00 93.94 85 LEU A N 1
ATOM 647 C CA . LEU A 1 85 ? -9.483 7.242 7.015 1.00 93.94 85 LEU A CA 1
ATOM 648 C C . LEU A 1 85 ?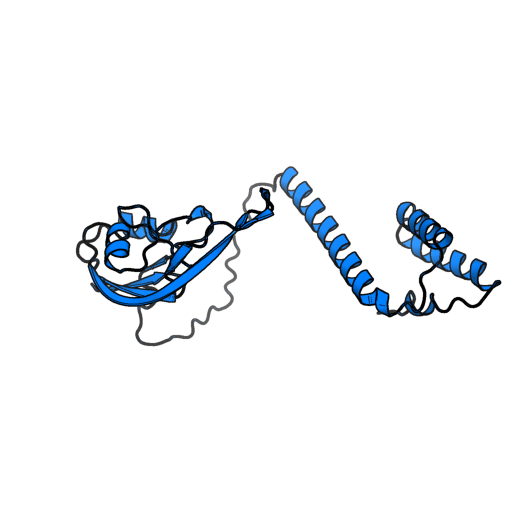 -9.675 6.637 5.619 1.00 93.94 85 LEU A C 1
ATOM 650 O O . LEU A 1 85 ? -8.703 6.252 4.976 1.00 93.94 85 LEU A O 1
ATOM 654 N N . ASN A 1 86 ? -10.909 6.604 5.113 1.00 92.12 86 ASN A N 1
ATOM 655 C CA . ASN A 1 86 ? -11.197 6.128 3.758 1.00 92.12 86 ASN A CA 1
ATOM 656 C C . ASN A 1 86 ? -10.558 7.035 2.682 1.00 92.12 86 ASN A C 1
ATOM 658 O O . ASN A 1 86 ? -10.072 6.557 1.660 1.00 92.12 86 ASN A O 1
ATOM 662 N N . LYS A 1 87 ? -10.516 8.355 2.918 1.00 92.88 87 LYS A N 1
ATOM 663 C CA . LYS A 1 87 ? -9.972 9.337 1.966 1.00 92.88 87 LYS A CA 1
ATOM 664 C C . LYS A 1 87 ? -8.445 9.428 1.989 1.00 92.88 87 LYS A C 1
ATOM 666 O O . LYS A 1 87 ? -7.825 9.543 0.933 1.00 92.88 87 LYS A O 1
ATOM 671 N N . PHE A 1 88 ? -7.846 9.429 3.175 1.00 94.38 88 PHE A N 1
ATOM 672 C CA . PHE A 1 88 ? -6.418 9.699 3.370 1.00 94.38 88 PHE A CA 1
ATOM 673 C C . PHE A 1 88 ? -5.596 8.450 3.687 1.00 94.38 88 PHE A C 1
ATOM 675 O O . PHE A 1 88 ? -4.370 8.498 3.612 1.00 94.38 88 PHE A O 1
ATOM 682 N N . GLY A 1 89 ? -6.252 7.333 3.994 1.00 95.38 89 GLY A N 1
ATOM 683 C CA . GLY A 1 89 ? -5.608 6.122 4.474 1.00 95.38 89 GLY A CA 1
ATOM 684 C C . GLY A 1 89 ? -5.379 6.128 5.986 1.00 95.38 89 GLY A C 1
ATOM 685 O O . GLY A 1 89 ? -5.638 7.103 6.691 1.00 95.38 89 GLY A O 1
ATOM 686 N N . ILE A 1 90 ? -4.887 4.998 6.480 1.00 96.31 90 ILE A N 1
ATOM 687 C CA . ILE A 1 90 ? -4.617 4.712 7.886 1.00 96.31 90 ILE A CA 1
ATOM 688 C C . ILE A 1 90 ? -3.135 4.384 8.084 1.00 96.31 90 ILE A C 1
ATOM 690 O O . ILE A 1 90 ? -2.517 3.737 7.243 1.00 96.31 90 ILE A O 1
ATOM 694 N N . GLY A 1 91 ? -2.571 4.767 9.227 1.00 95.19 91 GLY A N 1
ATOM 695 C CA . GLY A 1 91 ? -1.197 4.409 9.566 1.00 95.19 91 GLY A CA 1
ATOM 696 C C . GLY A 1 91 ? -0.158 5.366 8.999 1.00 95.19 91 GLY A C 1
ATOM 697 O O . GLY A 1 91 ? -0.396 6.563 8.845 1.00 95.19 91 GLY A O 1
ATOM 698 N N . GLU A 1 92 ? 1.015 4.815 8.718 1.00 94.75 92 GLU A N 1
ATOM 699 C CA . GLU A 1 92 ? 2.200 5.570 8.332 1.00 94.75 92 GLU A CA 1
ATOM 700 C C . GLU A 1 92 ? 2.406 5.590 6.813 1.00 94.75 92 GLU A C 1
ATOM 702 O O . GLU A 1 92 ? 2.012 4.669 6.096 1.00 94.75 92 GLU A O 1
ATOM 707 N N . LYS A 1 93 ? 3.095 6.631 6.324 1.00 93.19 93 LYS A N 1
ATOM 708 C CA . LYS A 1 93 ? 3.516 6.775 4.913 1.00 93.19 93 LYS A CA 1
ATOM 709 C C . LYS A 1 93 ? 2.365 6.728 3.901 1.00 93.19 93 LYS A C 1
ATOM 711 O O . LYS A 1 93 ? 2.538 6.290 2.762 1.00 93.19 93 LYS A O 1
ATOM 716 N N . THR A 1 94 ? 1.194 7.232 4.280 1.00 94.94 94 THR A N 1
ATOM 717 C CA . THR A 1 94 ? 0.017 7.281 3.397 1.00 94.94 94 THR A CA 1
ATOM 718 C C . THR A 1 94 ? 0.245 8.118 2.138 1.00 94.94 94 THR A C 1
ATOM 720 O O . THR A 1 94 ? -0.223 7.775 1.053 1.00 94.94 94 THR A O 1
ATOM 723 N N . ASN A 1 95 ? 1.074 9.157 2.243 1.00 92.88 95 ASN A N 1
ATOM 724 C CA . ASN A 1 95 ? 1.547 9.965 1.119 1.00 92.88 95 ASN A CA 1
ATOM 725 C C . ASN A 1 95 ? 2.401 9.186 0.097 1.00 92.88 95 ASN A C 1
ATOM 727 O O . ASN A 1 95 ? 2.525 9.627 -1.043 1.00 92.88 95 ASN A O 1
ATOM 731 N N . GLU A 1 96 ? 2.984 8.048 0.482 1.00 90.88 96 GLU A N 1
ATOM 732 C CA . GLU A 1 96 ? 3.724 7.141 -0.408 1.00 90.88 96 GLU A CA 1
ATOM 733 C C . GLU A 1 96 ? 2.828 6.026 -0.985 1.00 90.88 96 GLU A C 1
ATOM 735 O O . GLU A 1 96 ? 3.278 5.241 -1.816 1.00 90.88 96 GLU A O 1
ATOM 740 N N . GLY A 1 97 ? 1.552 5.970 -0.584 1.00 92.00 97 GLY A N 1
ATOM 741 C CA . GLY A 1 97 ? 0.570 4.989 -1.054 1.00 92.00 97 GLY A CA 1
ATOM 742 C C . GLY A 1 97 ? 0.313 3.815 -0.102 1.00 92.00 97 GLY A C 1
ATOM 743 O O . GLY A 1 97 ? -0.494 2.942 -0.437 1.00 92.00 97 GLY A O 1
ATOM 744 N N . PHE A 1 98 ? 0.943 3.797 1.074 1.00 95.31 98 PHE A N 1
ATOM 745 C CA . PHE A 1 98 ? 0.639 2.840 2.142 1.00 95.31 98 PHE A CA 1
ATOM 746 C C . PHE A 1 98 ? -0.698 3.167 2.818 1.00 95.31 98 PHE A C 1
ATOM 748 O O . PHE A 1 98 ? -1.221 4.272 2.688 1.00 95.31 98 PHE A O 1
ATOM 755 N N . GLY A 1 99 ? -1.282 2.201 3.525 1.00 96.31 99 GLY A N 1
ATOM 756 C CA . GLY A 1 99 ? -2.419 2.475 4.400 1.00 96.31 99 GLY A CA 1
ATOM 757 C C . GLY A 1 99 ? -3.755 2.729 3.705 1.00 96.31 99 GLY A C 1
ATOM 758 O O . GLY A 1 99 ? -4.694 3.189 4.350 1.00 96.31 99 GLY A O 1
ATOM 759 N N . LYS A 1 100 ? -3.893 2.472 2.402 1.00 97.12 100 LYS A N 1
ATOM 760 C CA . LYS A 1 100 ? -5.185 2.633 1.722 1.00 97.12 100 LYS A CA 1
ATOM 761 C C . LYS A 1 100 ? -6.163 1.606 2.265 1.00 97.12 100 LYS A C 1
ATOM 763 O O . LYS A 1 100 ? -5.842 0.420 2.339 1.00 97.12 100 LYS A O 1
ATOM 768 N N . CYS A 1 101 ? -7.362 2.048 2.607 1.00 95.75 101 CYS A N 1
ATOM 769 C CA . CYS A 1 101 ? -8.372 1.192 3.205 1.00 95.75 101 CYS A CA 1
ATOM 770 C C . CYS A 1 101 ? -9.762 1.523 2.669 1.00 95.75 101 CYS A C 1
ATOM 772 O O . CYS A 1 101 ? -9.992 2.633 2.202 1.00 95.75 101 CYS A O 1
ATOM 774 N N . ILE A 1 102 ? -10.660 0.539 2.706 1.00 94.94 102 ILE A N 1
ATOM 775 C CA . ILE A 1 102 ? -12.053 0.667 2.270 1.00 94.94 102 ILE A CA 1
ATOM 776 C C . ILE A 1 102 ? -12.960 0.030 3.321 1.00 94.94 102 ILE A C 1
ATOM 778 O O . ILE A 1 102 ? -12.684 -1.062 3.828 1.00 94.94 102 ILE A O 1
ATOM 782 N N . PHE A 1 103 ? -14.067 0.707 3.614 1.00 92.50 103 PHE A N 1
ATOM 783 C CA . PHE A 1 103 ? -15.158 0.194 4.438 1.00 92.50 103 PHE A CA 1
ATOM 784 C C . PHE A 1 103 ? -16.295 -0.325 3.553 1.00 92.50 103 PHE A C 1
ATOM 786 O O . PHE A 1 103 ? -16.529 0.221 2.479 1.00 92.50 103 PHE A O 1
ATOM 793 N N . ALA A 1 104 ? -17.013 -1.350 4.018 1.00 89.19 104 ALA A N 1
ATOM 794 C CA . ALA A 1 104 ? -18.135 -1.968 3.303 1.00 89.19 104 ALA A CA 1
ATOM 795 C C . ALA A 1 104 ? -17.780 -2.409 1.872 1.00 89.19 104 ALA A C 1
ATOM 797 O O . ALA A 1 104 ? -18.567 -2.232 0.949 1.00 89.19 104 ALA A O 1
ATOM 798 N N . LEU A 1 105 ? -16.601 -3.010 1.679 1.00 83.25 105 LEU A N 1
ATOM 799 C CA . LEU A 1 105 ? -16.236 -3.549 0.364 1.00 83.25 105 LEU A CA 1
ATOM 800 C C . LEU A 1 105 ? -17.129 -4.739 -0.032 1.00 83.25 105 LEU A C 1
ATOM 802 O O . LEU A 1 105 ? -17.402 -4.942 -1.208 1.00 83.25 105 LEU A O 1
ATOM 806 N N . GLN A 1 106 ? -17.586 -5.520 0.950 1.00 77.25 106 GLN A N 1
ATOM 807 C CA . GLN A 1 106 ? -18.479 -6.660 0.758 1.00 77.25 106 GLN A CA 1
ATOM 808 C C . GLN A 1 106 ? -19.792 -6.377 1.491 1.00 77.25 106 GLN A C 1
ATOM 810 O O . GLN A 1 106 ? -19.858 -6.490 2.716 1.00 77.25 106 GLN A O 1
ATOM 815 N N . THR A 1 107 ? -20.814 -5.957 0.749 1.00 73.94 107 THR A N 1
ATOM 816 C CA . THR A 1 107 ? -22.154 -5.644 1.277 1.00 73.94 107 THR A CA 1
ATOM 817 C C . THR A 1 107 ? -23.199 -6.699 0.932 1.00 73.94 107 THR A C 1
ATOM 819 O O . THR A 1 107 ? -24.254 -6.718 1.563 1.00 73.94 107 THR A O 1
ATOM 822 N N . THR A 1 108 ? -22.916 -7.573 -0.034 1.00 73.00 108 THR A N 1
ATOM 823 C CA . THR A 1 108 ? -23.824 -8.619 -0.512 1.00 73.00 108 THR A CA 1
ATOM 824 C C . THR A 1 108 ? -23.207 -10.001 -0.322 1.00 73.00 108 THR A C 1
ATOM 826 O O . THR A 1 108 ? -22.000 -10.180 -0.489 1.00 73.00 108 THR A O 1
ATOM 829 N N . ASP A 1 109 ? -24.043 -10.983 0.012 1.00 72.31 109 ASP A N 1
ATOM 830 C CA . ASP A 1 109 ? -23.624 -12.388 0.121 1.00 72.31 109 ASP A CA 1
ATOM 831 C C . ASP A 1 109 ? -23.437 -13.040 -1.259 1.00 72.31 109 ASP A C 1
ATOM 833 O O . ASP A 1 109 ? -22.685 -14.002 -1.414 1.00 72.31 109 ASP A O 1
ATOM 837 N N . GLU A 1 110 ? -24.100 -12.489 -2.275 1.00 77.25 110 GLU A N 1
ATOM 838 C CA . GLU A 1 110 ? -24.027 -12.952 -3.653 1.00 77.25 110 GLU A CA 1
ATOM 839 C C . GLU A 1 110 ? -23.063 -12.074 -4.456 1.00 77.25 110 GLU A C 1
ATOM 841 O O . GLU A 1 110 ? -23.158 -10.840 -4.462 1.00 77.25 110 GLU A O 1
ATOM 846 N N . LEU A 1 111 ? -22.123 -12.730 -5.141 1.00 72.50 111 LEU A N 1
ATOM 847 C CA . LEU A 1 111 ? -21.283 -12.093 -6.146 1.00 72.50 111 LEU A CA 1
ATOM 848 C C . LEU A 1 111 ? -22.155 -11.811 -7.364 1.00 72.50 111 LEU A C 1
ATOM 850 O O . LEU A 1 111 ? -22.632 -12.735 -8.021 1.00 72.50 111 LEU A O 1
ATOM 854 N N . THR A 1 112 ? -22.351 -10.535 -7.658 1.00 73.38 112 THR A N 1
ATOM 855 C CA . THR A 1 112 ? -23.014 -10.105 -8.883 1.00 73.38 112 THR A CA 1
ATOM 856 C C . THR A 1 112 ? -21.957 -9.679 -9.886 1.00 73.38 112 THR A C 1
ATOM 858 O O . THR A 1 112 ? -20.992 -8.989 -9.551 1.00 73.38 112 THR A O 1
ATOM 861 N N . GLU A 1 113 ? -22.114 -10.128 -11.126 1.00 72.44 113 GLU A N 1
ATOM 862 C CA . GLU A 1 113 ? -21.366 -9.560 -12.235 1.00 72.44 113 GLU A CA 1
ATOM 863 C C . GLU A 1 113 ? -21.878 -8.134 -12.424 1.00 72.44 113 GLU A C 1
ATOM 865 O O . GLU A 1 113 ? -23.017 -7.907 -12.839 1.00 72.44 113 GLU A O 1
ATOM 870 N N . LEU A 1 114 ? -21.049 -7.160 -12.055 1.00 66.12 114 LEU A N 1
ATOM 871 C CA . LEU A 1 114 ? -21.264 -5.798 -12.499 1.00 66.12 114 LEU A CA 1
ATOM 872 C C . LEU A 1 114 ? -21.004 -5.807 -14.002 1.00 66.12 114 LEU A C 1
ATOM 874 O O . LEU A 1 114 ? -19.854 -5.741 -14.435 1.00 66.12 114 LEU A O 1
ATOM 878 N N . ASN A 1 115 ? -22.081 -5.884 -14.786 1.00 59.44 115 ASN A N 1
ATOM 879 C CA . ASN A 1 115 ? -22.073 -5.349 -16.137 1.00 59.44 115 ASN A CA 1
ATOM 880 C C . ASN A 1 115 ? -21.862 -3.847 -15.987 1.00 59.44 115 ASN A C 1
ATOM 882 O O . ASN A 1 115 ? -22.801 -3.059 -15.924 1.00 59.44 115 ASN A O 1
ATOM 886 N N . ILE A 1 116 ? -20.593 -3.469 -15.851 1.00 63.25 116 ILE A N 1
ATOM 887 C CA . ILE A 1 116 ? -20.143 -2.154 -16.248 1.00 63.25 116 ILE A CA 1
ATOM 888 C C . ILE A 1 116 ? -20.298 -2.214 -17.763 1.00 63.25 116 ILE A C 1
ATOM 890 O O . ILE A 1 116 ? -19.359 -2.555 -18.484 1.00 63.25 116 ILE A O 1
ATOM 894 N N . ASP A 1 117 ? -21.519 -1.956 -18.247 1.00 58.09 117 ASP A N 1
ATOM 895 C CA . ASP A 1 117 ? -21.665 -1.375 -19.571 1.00 58.09 117 ASP A CA 1
ATOM 896 C C . ASP A 1 117 ? -20.575 -0.306 -19.635 1.00 58.09 117 ASP A C 1
ATOM 898 O O . ASP A 1 117 ? -20.366 0.403 -18.647 1.00 58.09 117 ASP A O 1
ATOM 902 N N . ASN A 1 118 ? -19.771 -0.296 -20.701 1.00 49.09 118 ASN A N 1
ATOM 903 C CA . ASN A 1 118 ? -18.701 0.681 -20.892 1.00 49.09 118 ASN A CA 1
ATOM 904 C C . ASN A 1 118 ? -19.311 2.085 -21.064 1.00 49.09 118 ASN A C 1
ATOM 906 O O . ASN A 1 118 ? -19.116 2.737 -22.087 1.00 49.09 118 ASN A O 1
ATOM 910 N N . ASP A 1 119 ? -20.029 2.561 -20.057 1.00 49.09 119 ASP A N 1
ATOM 911 C CA . ASP A 1 119 ? -20.237 3.941 -19.714 1.00 49.09 119 ASP A CA 1
ATOM 912 C C . ASP A 1 119 ? -18.854 4.447 -19.314 1.00 49.09 119 ASP A C 1
ATOM 914 O O . ASP A 1 119 ? -18.492 4.609 -18.146 1.00 49.09 119 ASP A O 1
ATOM 918 N N . TYR A 1 120 ? -18.026 4.650 -20.339 1.00 53.41 120 TYR A N 1
ATOM 919 C CA . TYR A 1 120 ? -17.049 5.709 -20.313 1.00 53.41 120 TYR A CA 1
ATOM 920 C C . TYR A 1 120 ? -17.843 6.953 -19.938 1.00 53.41 120 TYR A C 1
ATOM 922 O O . TYR A 1 120 ? -18.475 7.573 -20.787 1.00 53.41 120 TYR A O 1
ATOM 930 N N . TYR A 1 121 ? -17.863 7.285 -18.650 1.00 57.16 121 TYR A N 1
ATOM 931 C CA . TYR A 1 121 ? -18.188 8.634 -18.242 1.00 57.16 121 TYR A CA 1
ATOM 932 C C . TYR A 1 121 ? -17.232 9.506 -19.054 1.00 57.16 121 TYR A C 1
ATOM 934 O O . TYR A 1 121 ? -16.010 9.378 -18.903 1.00 57.16 121 TYR A O 1
ATOM 942 N N . GLU A 1 122 ? -17.764 10.301 -19.980 1.00 58.91 122 GLU A N 1
ATOM 943 C CA . GLU A 1 122 ? -16.999 11.382 -20.579 1.00 58.91 122 GLU A CA 1
ATOM 944 C C . GLU A 1 122 ? -16.566 12.245 -19.398 1.00 58.91 122 GLU A C 1
ATOM 946 O O . GLU A 1 122 ? -17.366 12.943 -18.780 1.00 58.91 122 GLU A O 1
ATOM 951 N N . LEU A 1 123 ? -15.315 12.076 -18.972 1.00 63.91 123 LEU A N 1
ATOM 952 C CA . LEU A 1 123 ? -14.721 12.989 -18.018 1.00 63.91 123 LEU A CA 1
ATOM 953 C C . LEU A 1 123 ? -14.719 14.329 -18.734 1.00 63.91 123 LEU A C 1
ATOM 955 O O . LEU A 1 123 ? -14.030 14.456 -19.747 1.00 63.91 123 LEU A O 1
ATOM 959 N N . ASP A 1 124 ? -15.501 15.279 -18.224 1.00 71.44 124 ASP A N 1
ATOM 960 C CA . ASP A 1 124 ? -15.465 16.653 -18.704 1.00 71.44 124 ASP A CA 1
ATOM 961 C C . ASP A 1 124 ? -14.000 17.081 -18.741 1.00 71.44 124 ASP A C 1
ATOM 963 O O . ASP A 1 124 ? -13.303 17.092 -17.715 1.00 71.44 124 ASP A O 1
ATOM 967 N N . GLU A 1 125 ? -13.504 17.347 -19.950 1.00 71.62 125 GLU A N 1
ATOM 968 C CA . GLU A 1 125 ? -12.143 17.816 -20.114 1.00 71.62 125 GLU A CA 1
ATOM 969 C C . GLU A 1 125 ? -12.045 19.117 -19.311 1.00 71.62 125 GLU A C 1
ATOM 971 O O . GLU A 1 125 ? -12.875 20.012 -19.495 1.00 71.62 125 GLU A O 1
ATOM 976 N N . PRO A 1 126 ? -11.101 19.227 -18.361 1.00 74.75 126 PRO A N 1
ATOM 977 C CA . PRO A 1 126 ? -11.007 20.432 -17.562 1.00 74.75 126 PRO A CA 1
ATOM 978 C C . PRO A 1 126 ? -10.837 21.622 -18.510 1.00 74.75 126 PRO A C 1
ATOM 980 O O . PRO A 1 126 ? -9.900 21.642 -19.304 1.00 74.75 126 PRO A O 1
ATOM 983 N N . GLU A 1 127 ? -11.696 22.640 -18.392 1.00 77.81 127 GLU A N 1
ATOM 984 C CA . GLU A 1 127 ? -11.676 23.848 -19.244 1.00 77.81 127 GLU A CA 1
ATOM 985 C C . GLU A 1 127 ? -10.365 24.659 -19.137 1.00 77.81 127 GLU A C 1
ATOM 987 O O . GLU A 1 127 ? -10.177 25.690 -19.785 1.00 77.81 127 GLU A O 1
ATOM 992 N N . VAL A 1 128 ? -9.438 24.218 -18.286 1.00 81.81 128 VAL A N 1
ATOM 993 C CA . VAL A 1 128 ? -8.167 24.878 -18.030 1.00 81.81 128 VAL A CA 1
ATOM 994 C C . VAL A 1 128 ? -7.148 24.453 -19.091 1.00 81.81 128 VAL A C 1
ATOM 996 O O . VAL A 1 128 ? -6.849 23.262 -19.214 1.00 81.81 128 VAL A O 1
ATOM 999 N N . PRO A 1 129 ? -6.529 25.395 -19.827 1.00 83.12 129 PRO A N 1
ATOM 1000 C CA . PRO A 1 129 ? -5.501 25.044 -20.793 1.00 83.12 129 PRO A CA 1
ATOM 1001 C C . PRO A 1 129 ? -4.311 24.395 -20.081 1.00 83.12 129 PRO A C 1
ATOM 1003 O O . PRO A 1 129 ? -3.811 24.902 -19.074 1.00 83.12 129 PRO A O 1
ATOM 1006 N N . VAL A 1 130 ? -3.821 23.283 -20.635 1.00 83.38 130 VAL A N 1
ATOM 1007 C CA . VAL A 1 130 ? -2.631 22.596 -20.118 1.00 83.38 130 VAL A CA 1
ATOM 1008 C C . VAL A 1 130 ? -1.459 23.589 -20.048 1.00 83.38 130 VAL A C 1
ATOM 1010 O O . VAL A 1 130 ? -1.090 24.137 -21.095 1.00 83.38 130 VAL A O 1
ATOM 1013 N N . PRO A 1 131 ? -0.838 23.794 -18.867 1.00 91.94 131 PRO A N 1
ATOM 1014 C CA . PRO A 1 131 ? 0.279 24.720 -18.716 1.00 91.94 131 PRO A CA 1
ATOM 1015 C C . PRO A 1 131 ? 1.437 24.387 -19.660 1.00 91.94 131 PRO A C 1
ATOM 1017 O O . PRO A 1 131 ? 1.793 23.218 -19.834 1.00 91.94 131 PRO A O 1
ATOM 1020 N N . ASP A 1 132 ? 2.087 25.408 -20.218 1.00 90.81 132 ASP A N 1
ATOM 1021 C CA . ASP A 1 132 ? 3.160 25.220 -21.207 1.00 90.81 132 ASP A CA 1
ATOM 1022 C C . ASP A 1 132 ? 4.323 24.382 -20.667 1.00 90.81 132 ASP A C 1
ATOM 1024 O O . ASP A 1 132 ? 4.858 23.516 -21.360 1.00 90.81 132 ASP A O 1
ATOM 1028 N N . LYS A 1 133 ? 4.644 24.555 -19.382 1.00 90.62 133 LYS A N 1
ATOM 1029 C CA . LYS A 1 133 ? 5.670 23.766 -18.692 1.00 90.62 133 LYS A CA 1
ATOM 1030 C C . LYS A 1 133 ? 5.336 22.272 -18.663 1.00 90.62 133 LYS A C 1
ATOM 1032 O O . LYS A 1 133 ? 6.225 21.438 -18.803 1.00 90.62 133 LYS A O 1
ATOM 1037 N N . THR A 1 134 ? 4.060 21.919 -18.522 1.00 89.81 134 THR A N 1
ATOM 1038 C CA . THR A 1 134 ? 3.607 20.523 -18.558 1.00 89.81 134 THR A CA 1
ATOM 1039 C C . THR A 1 134 ? 3.792 19.936 -19.955 1.00 89.81 134 THR A C 1
ATOM 1041 O O . THR A 1 134 ? 4.309 18.828 -20.084 1.00 89.81 134 THR A O 1
ATOM 1044 N N . LYS A 1 135 ? 3.459 20.694 -21.010 1.00 90.06 135 LYS A N 1
ATOM 1045 C CA . LYS A 1 135 ? 3.689 20.276 -22.406 1.00 90.06 135 LYS A CA 1
ATOM 1046 C C . LYS A 1 135 ? 5.176 20.061 -22.694 1.00 90.06 135 LYS A C 1
ATOM 1048 O O . LYS A 1 135 ? 5.537 19.081 -23.344 1.00 90.0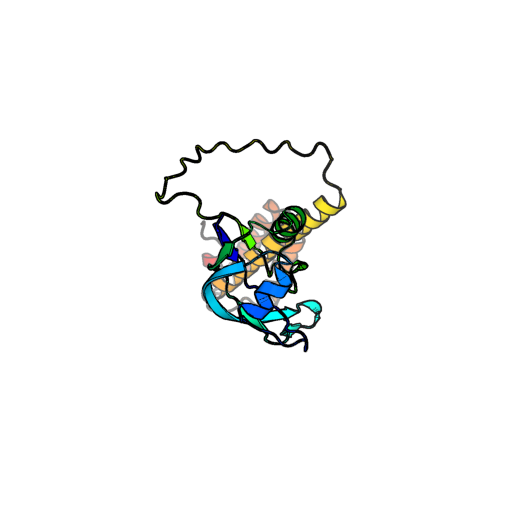6 135 LYS A O 1
ATOM 1053 N N . GLU A 1 136 ? 6.039 20.939 -22.187 1.00 93.31 136 GLU A N 1
ATOM 1054 C CA . GLU A 1 136 ? 7.492 20.813 -22.322 1.00 93.31 136 GLU A CA 1
ATOM 1055 C C . GLU A 1 136 ? 8.020 19.546 -21.634 1.00 93.31 136 GLU A C 1
ATOM 1057 O O . GLU A 1 136 ? 8.748 18.765 -22.249 1.00 93.31 136 GLU A O 1
ATOM 1062 N N . ILE A 1 137 ? 7.587 19.286 -20.395 1.00 92.06 137 ILE A N 1
ATOM 1063 C CA . ILE A 1 137 ? 7.950 18.070 -19.655 1.00 92.06 137 ILE A CA 1
ATOM 1064 C C . ILE A 1 137 ? 7.492 16.822 -20.414 1.00 92.06 137 ILE A C 1
ATOM 1066 O O . ILE A 1 137 ? 8.290 15.909 -20.621 1.00 92.06 137 ILE A O 1
ATOM 1070 N N . ILE A 1 138 ? 6.235 16.783 -20.870 1.00 92.38 138 ILE A N 1
ATOM 1071 C CA . ILE A 1 138 ? 5.690 15.647 -21.627 1.00 92.38 138 ILE A CA 1
ATOM 1072 C C . ILE A 1 138 ? 6.502 15.414 -22.902 1.00 92.38 138 ILE A C 1
ATOM 1074 O O . ILE A 1 138 ? 6.881 14.279 -23.191 1.00 92.38 138 ILE A O 1
ATOM 1078 N N . LYS A 1 139 ? 6.838 16.476 -23.640 1.00 94.00 139 LYS A N 1
ATOM 1079 C CA . LYS A 1 139 ? 7.668 16.380 -24.845 1.00 94.00 139 LYS A CA 1
ATOM 1080 C C . LYS A 1 139 ? 9.031 15.754 -24.543 1.00 94.00 139 LYS A C 1
ATOM 1082 O O . LYS A 1 139 ? 9.443 14.839 -25.255 1.00 94.00 139 LYS A O 1
ATOM 1087 N N . ILE A 1 140 ? 9.702 16.202 -23.481 1.00 93.69 140 ILE A N 1
ATOM 1088 C CA . ILE A 1 140 ? 10.994 15.648 -23.046 1.00 93.69 140 ILE A CA 1
ATOM 1089 C C . ILE A 1 140 ? 10.846 14.172 -22.651 1.00 93.69 140 ILE A C 1
ATOM 1091 O O . ILE A 1 140 ? 11.666 13.344 -23.046 1.00 93.69 140 ILE A O 1
ATOM 1095 N N . LEU A 1 141 ? 9.793 13.816 -21.909 1.00 91.19 141 LEU A N 1
ATOM 1096 C CA . LEU A 1 141 ? 9.530 12.433 -21.501 1.00 91.19 141 LEU A CA 1
ATOM 1097 C C . LEU A 1 141 ? 9.310 11.515 -22.706 1.00 91.19 141 LEU A C 1
ATOM 1099 O O . LEU A 1 141 ? 9.910 10.441 -22.762 1.00 91.19 141 LEU A O 1
ATOM 1103 N N . ILE A 1 142 ? 8.513 11.948 -23.686 1.00 94.06 142 ILE A N 1
ATOM 1104 C CA . ILE A 1 142 ? 8.265 11.196 -24.923 1.00 94.06 142 ILE A CA 1
ATOM 1105 C C . ILE A 1 142 ? 9.569 11.014 -25.707 1.00 94.06 142 ILE A C 1
ATOM 1107 O O . ILE A 1 142 ? 9.888 9.898 -26.115 1.00 94.06 142 ILE A O 1
ATOM 1111 N N . GLN A 1 143 ? 10.362 12.076 -25.879 1.00 92.56 143 GLN A N 1
ATOM 1112 C CA . GLN A 1 143 ? 11.653 11.995 -26.571 1.00 92.56 143 GLN A CA 1
ATOM 1113 C C . GLN A 1 143 ? 12.611 11.019 -25.876 1.00 92.56 143 GLN A C 1
ATOM 1115 O O . GLN A 1 143 ? 13.180 10.140 -26.525 1.00 92.56 143 GLN A O 1
ATOM 1120 N N . ASN A 1 144 ? 12.736 11.116 -24.551 1.00 91.88 144 ASN A N 1
ATOM 1121 C CA . ASN A 1 144 ? 13.572 10.218 -23.759 1.00 91.88 144 ASN A CA 1
ATOM 1122 C C . ASN A 1 144 ? 13.092 8.767 -23.841 1.00 91.88 144 ASN A C 1
ATOM 1124 O O . ASN A 1 144 ? 13.912 7.853 -23.930 1.00 91.88 144 ASN A O 1
ATOM 1128 N N . TYR A 1 145 ? 11.776 8.545 -23.841 1.00 93.62 145 TYR A N 1
ATOM 1129 C CA . TYR A 1 145 ? 11.196 7.217 -23.991 1.00 93.62 145 TYR A CA 1
ATOM 1130 C C . TYR A 1 145 ? 11.530 6.606 -25.355 1.00 93.62 145 TYR A C 1
ATOM 1132 O O . TYR A 1 145 ? 12.006 5.473 -25.408 1.00 93.62 145 TYR A O 1
ATOM 1140 N N . ILE A 1 146 ? 11.356 7.362 -26.444 1.00 92.44 146 ILE A N 1
ATOM 1141 C CA . ILE A 1 146 ? 11.675 6.906 -27.805 1.00 92.44 146 ILE A CA 1
ATOM 1142 C C . ILE A 1 146 ? 13.162 6.557 -27.925 1.00 92.44 146 ILE A C 1
ATOM 1144 O O . ILE A 1 146 ? 13.499 5.492 -28.447 1.00 92.44 146 ILE A O 1
ATOM 1148 N N . ILE A 1 147 ? 14.054 7.412 -27.411 1.00 89.19 147 ILE A N 1
ATOM 1149 C CA . ILE A 1 147 ? 15.501 7.152 -27.406 1.00 89.19 147 ILE A CA 1
ATOM 1150 C C . ILE A 1 147 ? 15.801 5.879 -26.615 1.00 89.19 147 ILE A C 1
ATOM 1152 O O . ILE A 1 147 ? 16.475 4.989 -27.126 1.00 89.19 147 ILE A O 1
ATOM 1156 N N . LYS A 1 148 ? 15.261 5.754 -25.398 1.00 89.94 148 LYS A N 1
ATOM 1157 C CA . LYS A 1 148 ? 15.482 4.591 -24.533 1.00 89.94 148 LYS A CA 1
ATOM 1158 C C . LYS A 1 148 ? 15.011 3.295 -25.188 1.00 89.94 148 LYS A C 1
ATOM 1160 O O . LYS A 1 148 ? 15.745 2.310 -25.156 1.00 89.94 148 LYS A O 1
ATOM 1165 N N . GLN A 1 149 ? 13.824 3.295 -25.794 1.00 91.50 149 GLN A N 1
ATOM 1166 C CA . GLN A 1 149 ? 13.308 2.132 -26.514 1.00 91.50 149 GLN A CA 1
ATOM 1167 C C . GLN A 1 149 ? 14.182 1.784 -27.717 1.00 91.50 149 GLN A C 1
ATOM 1169 O O . GLN A 1 149 ? 14.574 0.631 -27.874 1.00 91.50 149 GLN A O 1
ATOM 1174 N N . SER A 1 150 ? 14.576 2.783 -28.510 1.00 86.44 150 SER A N 1
ATOM 1175 C CA . SER A 1 150 ? 15.451 2.580 -29.669 1.00 86.44 150 SER A CA 1
ATOM 1176 C C . SER A 1 150 ? 16.813 2.012 -29.256 1.00 86.44 150 SER A C 1
ATOM 1178 O O . SER A 1 150 ? 17.308 1.071 -29.873 1.00 86.44 150 SER A O 1
ATOM 1180 N N . SER A 1 151 ? 17.407 2.529 -28.176 1.00 86.81 151 SER A N 1
ATOM 1181 C CA . SER A 1 151 ? 18.648 1.995 -27.609 1.00 86.81 151 SER A CA 1
ATOM 1182 C C . SER A 1 151 ? 18.471 0.568 -27.103 1.00 86.81 151 SER A C 1
ATOM 1184 O O . SER A 1 151 ? 19.318 -0.275 -27.373 1.00 86.81 151 SER A O 1
ATOM 1186 N N . SER A 1 152 ? 17.369 0.275 -26.409 1.00 86.25 152 SER A N 1
ATOM 1187 C CA . SER A 1 152 ? 17.071 -1.074 -25.923 1.00 86.25 152 SER A CA 1
ATOM 1188 C C . SER A 1 152 ? 16.965 -2.072 -27.077 1.00 86.25 152 SER A C 1
ATOM 1190 O O . SER A 1 152 ? 17.591 -3.127 -27.027 1.00 86.25 152 SER A O 1
ATOM 1192 N N . MET A 1 153 ? 16.241 -1.717 -28.141 1.00 85.44 153 MET A N 1
ATOM 1193 C CA . MET A 1 153 ? 16.141 -2.535 -29.353 1.00 85.44 153 MET A CA 1
ATOM 1194 C C . MET A 1 153 ? 17.513 -2.740 -30.006 1.00 85.44 153 MET A C 1
ATOM 1196 O O . MET A 1 153 ? 17.864 -3.866 -30.350 1.00 85.44 153 MET A O 1
ATOM 1200 N N . ALA A 1 154 ? 18.326 -1.684 -30.113 1.00 83.12 154 ALA A N 1
ATOM 1201 C CA . ALA A 1 154 ? 19.678 -1.777 -30.661 1.00 83.12 154 ALA A CA 1
ATOM 1202 C C . ALA A 1 154 ? 20.595 -2.689 -29.823 1.00 83.12 154 ALA A C 1
ATOM 1204 O O . ALA A 1 154 ? 21.363 -3.467 -30.388 1.00 83.12 154 ALA A O 1
ATOM 1205 N N . PHE A 1 155 ? 20.494 -2.642 -28.490 1.00 83.00 155 PHE A N 1
ATOM 1206 C CA . PHE A 1 155 ? 21.214 -3.560 -27.603 1.00 83.00 155 PHE A CA 1
ATOM 1207 C C . PHE A 1 155 ? 20.766 -5.009 -27.791 1.00 83.00 155 PHE A C 1
ATOM 1209 O O . PHE A 1 155 ? 21.609 -5.901 -27.814 1.00 83.00 155 PHE A O 1
ATOM 1216 N N . SER A 1 156 ? 19.469 -5.266 -27.961 1.00 83.25 156 SER A N 1
ATOM 1217 C CA . SER A 1 156 ? 18.977 -6.612 -28.274 1.00 83.25 156 SER A CA 1
ATOM 1218 C C . SER A 1 156 ? 19.476 -7.105 -29.637 1.00 83.25 156 SER A C 1
ATOM 1220 O O . SER A 1 156 ? 19.857 -8.268 -29.773 1.00 83.25 156 SER A O 1
ATOM 1222 N N . ASP A 1 157 ? 19.552 -6.222 -30.632 1.00 81.12 157 ASP A N 1
ATOM 1223 C CA . ASP A 1 157 ? 20.031 -6.549 -31.977 1.00 81.12 157 ASP A CA 1
ATOM 1224 C C . ASP A 1 157 ? 21.560 -6.680 -32.078 1.00 81.12 157 ASP A C 1
ATOM 1226 O O . ASP A 1 157 ? 22.060 -7.201 -33.080 1.00 81.12 157 ASP A O 1
ATOM 1230 N N . GLN A 1 158 ? 22.323 -6.287 -31.048 1.00 78.25 158 GLN A N 1
ATOM 1231 C CA . GLN A 1 158 ? 23.792 -6.322 -31.068 1.00 78.25 158 GLN A CA 1
ATOM 1232 C C . GLN A 1 158 ? 24.348 -7.719 -31.384 1.00 78.25 158 GLN A C 1
ATOM 1234 O O . GLN A 1 158 ? 25.338 -7.847 -32.102 1.00 78.25 158 GLN A O 1
ATOM 1239 N N . TYR A 1 159 ? 23.673 -8.775 -30.916 1.00 76.12 159 TYR A N 1
ATOM 1240 C CA . TYR A 1 159 ? 24.084 -10.166 -31.130 1.00 76.12 159 TYR A CA 1
ATOM 1241 C C . TYR A 1 159 ? 24.048 -10.583 -32.607 1.00 76.12 159 TYR A C 1
ATOM 1243 O O . TYR A 1 159 ? 24.663 -11.579 -32.986 1.00 76.12 159 TYR A O 1
ATOM 1251 N N . ARG A 1 160 ? 23.351 -9.825 -33.466 1.00 75.94 160 ARG A N 1
ATOM 1252 C CA . ARG A 1 160 ? 23.326 -10.062 -34.916 1.00 75.94 160 ARG A CA 1
ATOM 1253 C C . ARG A 1 160 ? 24.639 -9.644 -35.587 1.00 75.94 160 ARG A C 1
ATOM 1255 O O . ARG A 1 160 ? 24.946 -10.132 -36.677 1.00 75.94 160 ARG A O 1
ATOM 1262 N N . PHE A 1 161 ? 25.438 -8.780 -34.959 1.00 69.75 161 PHE A N 1
ATOM 1263 C CA . PHE A 1 161 ? 26.714 -8.319 -35.501 1.00 69.75 161 PHE A CA 1
ATOM 1264 C C . PHE A 1 161 ? 27.845 -9.284 -35.124 1.00 69.75 161 PHE A C 1
ATOM 1266 O O . PHE A 1 161 ? 28.253 -9.364 -33.972 1.00 69.75 161 PHE A O 1
ATOM 1273 N N . LYS A 1 162 ? 28.394 -10.007 -36.114 1.00 68.62 162 LYS A N 1
ATOM 1274 C CA . LYS A 1 162 ? 29.524 -10.935 -35.894 1.00 68.62 162 LYS A CA 1
ATOM 1275 C C . LYS A 1 162 ? 30.846 -10.235 -35.566 1.00 68.62 162 LYS A C 1
ATOM 1277 O O . LYS A 1 162 ? 31.647 -10.791 -34.832 1.00 68.62 162 LYS A O 1
ATOM 1282 N N . ASN A 1 163 ? 31.071 -9.032 -36.094 1.00 70.12 163 ASN A N 1
ATOM 1283 C CA . ASN A 1 163 ? 32.127 -8.138 -35.622 1.00 70.12 163 ASN A CA 1
ATOM 1284 C C . ASN A 1 163 ? 31.606 -6.699 -35.599 1.00 70.12 163 ASN A C 1
ATOM 1286 O O . ASN A 1 163 ? 30.645 -6.354 -36.289 1.00 70.12 163 ASN A O 1
ATOM 1290 N N . LEU A 1 164 ? 32.246 -5.855 -34.800 1.00 68.94 164 LEU A N 1
ATOM 1291 C CA . LEU A 1 164 ? 31.878 -4.451 -34.716 1.00 68.94 164 LEU A CA 1
ATOM 1292 C C . LEU A 1 164 ? 32.420 -3.675 -35.931 1.00 68.94 164 LEU A C 1
ATOM 1294 O O . LEU A 1 164 ? 33.540 -3.944 -36.377 1.00 68.94 164 LEU A O 1
ATOM 1298 N N . PRO A 1 165 ? 31.663 -2.699 -36.467 1.00 71.12 165 PRO A N 1
ATOM 1299 C CA . PRO A 1 165 ? 32.185 -1.769 -37.461 1.00 71.12 165 PRO A CA 1
ATOM 1300 C C . PRO A 1 165 ? 33.379 -0.970 -36.917 1.00 71.12 165 PRO A C 1
ATOM 1302 O O . PRO A 1 165 ? 33.526 -0.776 -35.710 1.00 71.12 165 PRO A O 1
ATOM 1305 N N . THR A 1 166 ? 34.237 -0.461 -37.804 1.00 77.81 166 THR A N 1
ATOM 1306 C CA . THR A 1 166 ? 35.408 0.327 -37.391 1.00 77.81 166 THR A CA 1
ATOM 1307 C C . THR A 1 166 ? 34.995 1.661 -36.758 1.00 77.81 166 THR A C 1
ATOM 1309 O O . THR A 1 166 ? 34.003 2.277 -37.151 1.00 77.81 166 THR A O 1
ATOM 1312 N N . LYS A 1 167 ? 35.799 2.167 -35.810 1.00 77.19 167 LYS A N 1
ATOM 1313 C CA . LYS A 1 167 ? 35.553 3.448 -35.114 1.00 77.19 167 LYS A CA 1
ATOM 1314 C C . LYS A 1 167 ? 35.347 4.625 -36.080 1.00 77.19 167 LYS A C 1
ATOM 1316 O O . LYS A 1 167 ? 34.503 5.481 -35.845 1.00 77.19 167 LYS A O 1
ATOM 1321 N N . SER A 1 168 ? 36.081 4.642 -37.195 1.00 78.12 168 SER A N 1
ATOM 1322 C CA . SER A 1 168 ? 35.933 5.659 -38.246 1.00 78.12 168 SER A CA 1
ATOM 1323 C C . SER A 1 168 ? 34.560 5.598 -38.929 1.00 78.12 168 SER A C 1
ATOM 1325 O O . SER A 1 168 ? 33.939 6.637 -39.149 1.00 78.12 168 SER A O 1
ATOM 1327 N N . PHE A 1 169 ? 34.048 4.394 -39.201 1.00 77.81 169 PHE A N 1
ATOM 1328 C CA . PHE A 1 169 ? 32.732 4.200 -39.807 1.00 77.81 169 PHE A CA 1
ATOM 1329 C C . PHE A 1 169 ? 31.598 4.580 -38.847 1.00 77.81 169 PHE A C 1
ATOM 1331 O O . PHE A 1 169 ? 30.667 5.275 -39.247 1.00 77.81 169 PHE A O 1
ATOM 1338 N N . ILE A 1 170 ? 31.715 4.210 -37.567 1.00 78.19 170 ILE A N 1
ATOM 1339 C CA . ILE A 1 170 ? 30.753 4.588 -36.517 1.00 78.19 170 ILE A CA 1
ATOM 1340 C C . ILE A 1 170 ? 30.658 6.113 -36.393 1.00 78.19 170 ILE A C 1
ATOM 1342 O O . ILE A 1 170 ? 29.561 6.662 -36.455 1.00 78.19 170 ILE A O 1
ATOM 1346 N N . ASN A 1 171 ? 31.795 6.809 -36.320 1.00 78.88 171 ASN A N 1
ATOM 1347 C CA . ASN A 1 171 ? 31.816 8.273 -36.236 1.00 78.88 171 ASN A CA 1
ATOM 1348 C C . ASN A 1 171 ? 31.186 8.936 -37.476 1.00 78.88 171 ASN A C 1
ATOM 1350 O O . ASN A 1 171 ? 30.560 9.993 -37.381 1.00 78.88 171 ASN A O 1
ATOM 1354 N N . LYS A 1 172 ? 31.333 8.319 -38.655 1.00 78.38 172 LYS A N 1
ATOM 1355 C CA . LYS A 1 172 ? 30.719 8.800 -39.899 1.00 78.38 172 LYS A CA 1
ATOM 1356 C C . LYS A 1 172 ? 29.199 8.622 -39.883 1.00 78.38 172 LYS A C 1
ATOM 1358 O O . LYS A 1 172 ? 28.486 9.557 -40.240 1.00 78.38 172 LYS A O 1
ATOM 1363 N N . LEU A 1 173 ? 28.713 7.464 -39.430 1.00 77.62 173 LEU A N 1
ATOM 1364 C CA . LEU A 1 173 ? 27.282 7.204 -39.234 1.00 77.62 173 LEU A CA 1
ATOM 1365 C C . LEU A 1 173 ? 26.671 8.175 -38.221 1.00 77.62 173 LEU A C 1
ATOM 1367 O O . LEU A 1 173 ? 25.621 8.754 -38.487 1.00 77.62 173 LEU A O 1
ATOM 1371 N N . GLU A 1 174 ? 27.356 8.408 -37.102 1.00 80.81 174 GLU A N 1
ATOM 1372 C CA . GLU A 1 174 ? 26.933 9.367 -36.083 1.00 80.81 174 GLU A CA 1
ATOM 1373 C C . GLU A 1 174 ? 26.842 10.790 -36.654 1.00 80.81 174 GLU A C 1
ATOM 1375 O O . GLU A 1 174 ? 25.871 11.503 -36.408 1.00 80.81 174 GLU A O 1
ATOM 1380 N N . SER A 1 175 ? 27.816 11.201 -37.473 1.00 81.00 175 SER A N 1
ATOM 1381 C CA . SER A 1 175 ? 27.795 12.515 -38.122 1.00 81.00 175 SER A CA 1
ATOM 1382 C C . SER A 1 175 ? 26.609 12.682 -39.077 1.00 81.00 175 SER A C 1
ATOM 1384 O O . SER A 1 175 ? 26.020 13.760 -39.130 1.00 81.00 175 SER A O 1
ATOM 1386 N N . ILE A 1 176 ? 26.228 11.624 -39.799 1.00 78.94 176 ILE A N 1
ATOM 1387 C CA . ILE A 1 176 ? 25.076 11.639 -40.713 1.00 78.94 176 ILE A CA 1
ATOM 1388 C C . ILE A 1 176 ? 23.762 11.657 -39.929 1.00 78.94 176 ILE A C 1
ATOM 1390 O O . ILE A 1 176 ? 22.870 12.433 -40.263 1.00 78.94 176 ILE A O 1
ATOM 1394 N N . ALA A 1 177 ? 23.667 10.876 -38.849 1.00 77.19 177 ALA A N 1
ATOM 1395 C CA . ALA A 1 177 ? 22.504 10.872 -37.962 1.00 77.19 177 ALA A CA 1
ATOM 1396 C C . ALA A 1 177 ? 22.277 12.236 -37.287 1.00 77.19 177 ALA A C 1
ATOM 1398 O O . ALA A 1 177 ? 21.137 12.643 -37.099 1.00 77.19 177 ALA A O 1
ATOM 1399 N N . LYS A 1 178 ? 23.353 12.967 -36.962 1.00 78.62 178 LYS A N 1
ATOM 1400 C CA . LYS A 1 178 ? 23.276 14.305 -36.352 1.00 78.62 178 LYS A CA 1
ATOM 1401 C C . LYS A 1 178 ? 22.910 15.427 -37.328 1.00 78.62 178 LYS A C 1
ATOM 1403 O O . LYS A 1 178 ? 22.498 16.488 -36.872 1.00 78.62 178 LYS A O 1
ATOM 1408 N N . LYS A 1 179 ? 23.115 15.241 -38.637 1.00 73.00 179 LYS A N 1
ATOM 1409 C CA . LYS A 1 179 ? 22.991 16.314 -39.643 1.00 73.00 179 LYS A CA 1
ATOM 1410 C C . LYS A 1 179 ? 21.709 16.272 -40.479 1.00 73.00 179 LYS A C 1
ATOM 1412 O O . LYS A 1 179 ? 21.368 17.301 -41.047 1.00 73.00 179 LYS A O 1
ATOM 1417 N N . GLY A 1 180 ? 21.047 15.122 -40.612 1.00 60.59 180 GLY A N 1
ATOM 1418 C CA . GLY A 1 180 ? 20.050 14.913 -41.669 1.00 60.59 180 GLY A CA 1
ATOM 1419 C C . GLY A 1 180 ? 18.582 14.943 -41.236 1.00 60.59 180 GLY A C 1
ATOM 1420 O O . GLY A 1 180 ? 18.217 14.445 -40.172 1.00 60.59 180 GLY A O 1
ATOM 1421 N N . ASN A 1 181 ? 17.732 15.433 -42.143 1.00 66.19 181 ASN A N 1
ATOM 1422 C CA . ASN A 1 181 ? 16.309 15.083 -42.223 1.00 66.19 181 ASN A CA 1
ATOM 1423 C C . ASN A 1 181 ? 16.166 13.565 -42.511 1.00 66.19 181 ASN A C 1
ATOM 1425 O O . ASN A 1 181 ? 17.048 12.966 -43.131 1.00 66.19 181 ASN A O 1
ATOM 1429 N N . SER A 1 182 ? 15.074 12.916 -42.088 1.00 64.12 182 SER A N 1
ATOM 1430 C CA . SER A 1 182 ? 14.897 11.450 -42.184 1.00 64.12 182 SER A CA 1
ATOM 1431 C C . SER A 1 182 ? 15.037 10.906 -43.616 1.00 64.12 182 SER A C 1
ATOM 1433 O O . SER A 1 182 ? 15.562 9.808 -43.819 1.00 64.12 182 SER A O 1
ATOM 1435 N N . PHE A 1 183 ? 14.633 11.697 -44.613 1.00 64.31 183 PHE A N 1
ATOM 1436 C CA . PHE A 1 183 ? 14.773 11.374 -46.035 1.00 64.31 183 PHE A CA 1
ATOM 1437 C C . PHE A 1 183 ? 16.232 11.416 -46.505 1.00 64.31 183 PHE A C 1
ATOM 1439 O O . PHE A 1 183 ? 16.714 10.463 -47.117 1.00 64.31 183 PHE A O 1
ATOM 1446 N N . GLU A 1 184 ? 16.964 12.467 -46.139 1.00 71.56 184 GLU A N 1
ATOM 1447 C CA . GLU A 1 184 ? 18.382 12.617 -46.476 1.00 71.56 184 GLU A CA 1
ATOM 1448 C C . GLU A 1 184 ? 19.237 11.557 -45.783 1.00 71.56 184 GLU A C 1
ATOM 1450 O O . GLU A 1 184 ? 20.196 11.054 -46.363 1.00 71.56 184 GLU A O 1
ATOM 1455 N N . PHE A 1 185 ? 18.877 11.158 -44.559 1.00 71.25 185 PHE A N 1
ATOM 1456 C CA . PHE A 1 185 ? 19.561 10.083 -43.845 1.00 71.25 185 PHE A CA 1
ATOM 1457 C C . PHE A 1 185 ? 19.543 8.778 -44.650 1.00 71.25 185 PHE A C 1
ATOM 1459 O O . PHE A 1 185 ? 20.586 8.152 -44.846 1.00 71.25 185 PHE A O 1
ATOM 1466 N N . LYS A 1 186 ? 18.378 8.383 -45.177 1.00 71.44 186 LYS A N 1
ATOM 1467 C CA . LYS A 1 186 ? 18.225 7.134 -45.937 1.00 71.44 186 LYS A CA 1
ATOM 1468 C C . LYS A 1 186 ? 19.064 7.131 -47.214 1.00 71.44 186 LYS A C 1
ATOM 1470 O O . LYS A 1 186 ? 19.691 6.117 -47.528 1.00 71.44 186 LYS A O 1
ATOM 1475 N N . ASP A 1 187 ? 19.095 8.245 -47.936 1.00 74.94 187 ASP A N 1
ATOM 1476 C CA . ASP A 1 187 ? 19.847 8.334 -49.186 1.00 74.94 187 ASP A CA 1
ATOM 1477 C C . ASP A 1 187 ? 21.357 8.474 -48.945 1.00 74.94 187 ASP A C 1
ATOM 1479 O O . ASP A 1 187 ? 22.139 7.777 -49.595 1.00 74.94 187 ASP A O 1
ATOM 1483 N N . ASN A 1 188 ? 21.773 9.209 -47.907 1.00 73.69 188 ASN A N 1
ATOM 1484 C CA . ASN A 1 188 ? 23.171 9.272 -47.468 1.00 73.69 188 ASN A CA 1
ATOM 1485 C C . ASN A 1 188 ? 23.708 7.899 -47.034 1.00 73.69 188 ASN A C 1
ATOM 1487 O O . ASN A 1 188 ? 24.844 7.540 -47.356 1.00 73.69 188 ASN A O 1
ATOM 1491 N N . ILE A 1 189 ? 22.893 7.092 -46.344 1.00 73.19 189 ILE A N 1
ATOM 1492 C CA . ILE A 1 189 ? 23.256 5.715 -45.991 1.00 73.19 189 ILE A CA 1
ATOM 1493 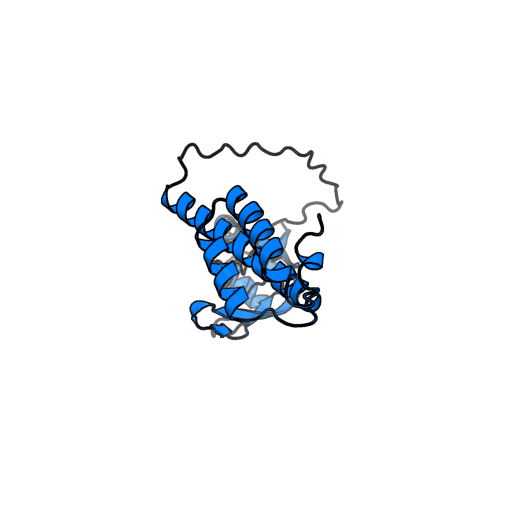C C . ILE A 1 189 ? 23.417 4.864 -47.255 1.00 73.19 189 ILE A C 1
ATOM 1495 O O . ILE A 1 189 ? 24.424 4.173 -47.391 1.00 73.19 189 ILE A O 1
ATOM 1499 N N . LYS A 1 190 ? 22.497 4.939 -48.226 1.00 73.38 190 LYS A N 1
ATOM 1500 C CA . LYS A 1 190 ? 22.642 4.201 -49.496 1.00 73.38 190 LYS A CA 1
ATOM 1501 C C . LYS A 1 190 ? 23.911 4.591 -50.257 1.00 73.38 190 LYS A C 1
ATOM 1503 O O . LYS A 1 190 ? 24.557 3.713 -50.825 1.00 73.38 190 LYS A O 1
ATOM 1508 N N . GLU A 1 191 ? 24.282 5.870 -50.283 1.00 73.94 191 GLU A N 1
ATOM 1509 C CA . GLU A 1 191 ? 25.511 6.318 -50.947 1.00 73.94 191 GLU A CA 1
ATOM 1510 C C . GLU A 1 191 ? 26.782 5.816 -50.260 1.00 73.94 191 GLU A C 1
ATOM 1512 O O . GLU A 1 191 ? 27.705 5.353 -50.936 1.00 73.94 191 GLU A O 1
ATOM 1517 N N . LEU A 1 192 ? 26.831 5.853 -48.925 1.00 69.12 192 LEU A N 1
ATOM 1518 C CA . LEU A 1 192 ? 27.954 5.297 -48.169 1.00 69.12 192 LEU A CA 1
ATOM 1519 C C . LEU A 1 192 ? 28.166 3.817 -48.468 1.00 69.12 192 LEU A C 1
ATOM 1521 O O . LEU A 1 192 ? 29.289 3.371 -48.699 1.00 69.12 192 LEU A O 1
ATOM 1525 N N . LEU A 1 193 ? 27.065 3.078 -48.534 1.00 65.31 193 LEU A N 1
ATOM 1526 C CA . LEU A 1 193 ? 27.074 1.658 -48.840 1.00 65.31 193 LEU A CA 1
ATOM 1527 C C . LEU A 1 193 ? 27.442 1.385 -50.306 1.00 65.31 193 LEU A C 1
ATOM 1529 O O . LEU A 1 193 ? 27.906 0.306 -50.622 1.00 65.31 193 LEU A O 1
ATOM 1533 N N . LYS A 1 194 ? 27.326 2.338 -51.231 1.00 66.06 194 LYS A N 1
ATOM 1534 C CA . LYS A 1 194 ? 27.871 2.150 -52.588 1.00 66.06 194 LYS A CA 1
ATOM 1535 C C . LYS A 1 194 ? 29.388 2.349 -52.643 1.00 66.06 194 LYS A C 1
ATOM 1537 O O . LYS A 1 194 ? 30.059 1.682 -53.424 1.00 66.06 194 LYS A O 1
ATOM 1542 N N . ARG A 1 195 ? 29.939 3.253 -51.825 1.00 61.41 195 ARG A N 1
ATOM 1543 C CA . ARG A 1 195 ? 31.367 3.628 -51.862 1.00 61.41 195 ARG A CA 1
ATOM 1544 C C . ARG A 1 195 ? 32.273 2.628 -51.136 1.00 61.41 195 ARG A C 1
ATOM 1546 O O . ARG A 1 195 ? 33.321 2.271 -51.674 1.00 61.41 195 ARG A O 1
ATOM 1553 N N . ASP A 1 196 ? 31.858 2.135 -49.970 1.00 54.66 196 ASP A N 1
ATOM 1554 C CA . ASP A 1 196 ? 32.691 1.249 -49.138 1.00 54.66 196 ASP A CA 1
ATOM 1555 C C . ASP A 1 196 ? 32.673 -0.230 -49.595 1.00 54.66 196 ASP A C 1
ATOM 1557 O O . ASP A 1 196 ? 33.575 -0.991 -49.258 1.00 54.66 196 ASP A O 1
ATOM 1561 N N . PHE A 1 197 ? 31.717 -0.654 -50.435 1.00 50.78 197 PHE A N 1
ATOM 1562 C CA . PHE A 1 197 ? 31.620 -2.045 -50.919 1.00 50.78 197 PHE A CA 1
ATOM 1563 C C . PHE A 1 197 ? 32.617 -2.416 -52.025 1.00 50.78 197 PHE A C 1
ATOM 1565 O O . PHE A 1 197 ? 32.771 -3.600 -52.320 1.00 50.78 197 PHE A O 1
ATOM 1572 N N . SER A 1 198 ? 33.320 -1.449 -52.627 1.00 45.94 198 SER A N 1
ATOM 1573 C CA . SER A 1 198 ? 34.360 -1.758 -53.626 1.00 45.94 198 SER A CA 1
ATOM 1574 C C . SER A 1 198 ? 35.666 -2.273 -53.002 1.00 45.94 198 SER A C 1
ATOM 1576 O O . SER A 1 198 ? 36.523 -2.794 -53.712 1.00 45.94 198 SER A O 1
ATOM 1578 N N . LYS A 1 199 ? 35.825 -2.160 -51.675 1.00 45.50 199 LYS A N 1
ATOM 1579 C CA . LYS A 1 199 ? 37.024 -2.584 -50.946 1.00 45.50 199 LYS A CA 1
ATOM 1580 C C . LYS A 1 199 ? 36.629 -3.372 -49.691 1.00 45.50 199 LYS A C 1
ATOM 1582 O O . LYS A 1 199 ? 36.489 -2.811 -48.615 1.00 45.50 199 LYS A O 1
ATOM 1587 N N . ASN A 1 200 ? 36.545 -4.693 -49.851 1.00 39.88 200 ASN A N 1
ATOM 1588 C CA . ASN A 1 200 ? 36.523 -5.732 -48.809 1.00 39.88 200 ASN A CA 1
ATOM 1589 C C . ASN A 1 200 ? 35.191 -6.021 -48.073 1.00 39.88 200 ASN A C 1
AT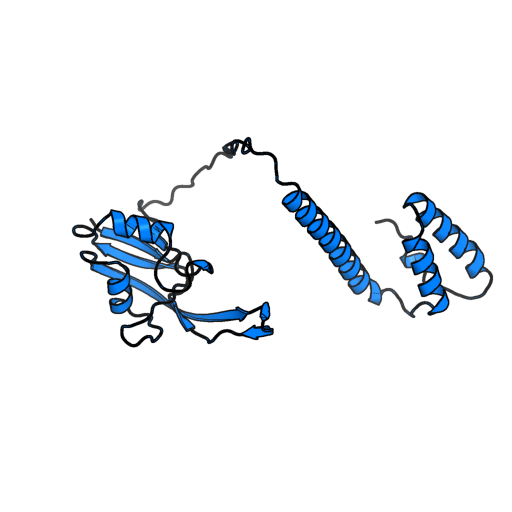OM 1591 O O . ASN A 1 200 ? 34.688 -5.233 -47.280 1.00 39.88 200 ASN A O 1
ATOM 1595 N N . ASN A 1 201 ? 34.700 -7.252 -48.290 1.00 46.12 201 ASN A N 1
ATOM 1596 C CA . ASN A 1 201 ? 33.932 -8.136 -47.393 1.00 46.12 201 ASN A CA 1
ATOM 1597 C C . ASN A 1 201 ? 33.330 -7.523 -46.108 1.00 46.12 201 ASN A C 1
ATOM 1599 O O . ASN A 1 201 ? 33.778 -7.821 -45.001 1.00 46.12 201 ASN A O 1
ATOM 1603 N N . CYS A 1 202 ? 32.230 -6.776 -46.221 1.00 43.75 202 CYS A N 1
ATOM 1604 C CA . CYS A 1 202 ? 31.469 -6.311 -45.058 1.00 43.75 202 CYS A CA 1
ATOM 1605 C C . CYS A 1 202 ? 30.030 -6.857 -45.068 1.00 43.75 202 CYS A C 1
ATOM 1607 O O . CYS A 1 202 ? 29.109 -6.258 -45.614 1.00 43.75 202 CYS A O 1
ATOM 1609 N N . ASN A 1 203 ? 29.823 -7.997 -44.397 1.00 46.38 203 ASN A N 1
ATOM 1610 C CA . ASN A 1 203 ? 28.520 -8.654 -44.186 1.00 46.38 203 ASN A CA 1
ATOM 1611 C C . ASN A 1 203 ? 27.533 -7.869 -43.279 1.00 46.38 203 ASN A C 1
ATOM 1613 O O . ASN A 1 203 ? 26.443 -8.362 -42.997 1.00 46.38 203 ASN A O 1
ATOM 1617 N N . TYR A 1 204 ? 27.872 -6.661 -42.814 1.00 48.94 204 TYR A N 1
ATOM 1618 C CA . TYR A 1 204 ? 27.119 -5.930 -41.775 1.00 48.94 204 TYR A CA 1
ATOM 1619 C C . TYR A 1 204 ? 25.813 -5.288 -42.252 1.00 48.94 204 TYR A C 1
ATOM 1621 O O . TYR A 1 204 ? 24.944 -4.953 -41.455 1.00 48.94 204 TYR A O 1
ATOM 1629 N N . VAL A 1 205 ? 25.650 -5.121 -43.560 1.00 44.78 205 VAL A N 1
ATOM 1630 C CA . VAL A 1 205 ? 24.619 -4.241 -44.130 1.00 44.78 205 VAL A CA 1
ATOM 1631 C C . VAL A 1 205 ? 23.326 -4.991 -44.444 1.00 44.78 205 VAL A C 1
ATOM 1633 O O . VAL A 1 205 ? 22.246 -4.404 -44.414 1.00 44.78 205 VAL A O 1
ATOM 1636 N N . LYS A 1 206 ? 23.402 -6.316 -44.640 1.00 46.66 206 LYS A N 1
ATOM 1637 C CA . LYS A 1 206 ? 22.215 -7.178 -44.781 1.00 46.66 206 LYS A CA 1
ATOM 1638 C C . LYS A 1 206 ? 21.323 -7.177 -43.531 1.00 46.66 206 LYS A C 1
ATOM 1640 O O . LYS A 1 206 ? 20.168 -7.573 -43.630 1.00 46.66 206 LYS A O 1
ATOM 1645 N N . ILE A 1 207 ? 21.848 -6.742 -42.385 1.00 46.56 207 ILE A N 1
ATOM 1646 C CA . ILE A 1 207 ? 21.122 -6.666 -41.110 1.00 46.56 207 ILE A CA 1
ATOM 1647 C C . ILE A 1 207 ? 20.369 -5.332 -40.983 1.00 46.56 207 ILE A C 1
ATOM 1649 O O . ILE A 1 207 ? 19.279 -5.308 -40.430 1.00 46.56 207 ILE A O 1
ATOM 1653 N N . ILE A 1 208 ? 20.902 -4.242 -41.550 1.00 47.44 208 ILE A N 1
ATOM 1654 C CA . ILE A 1 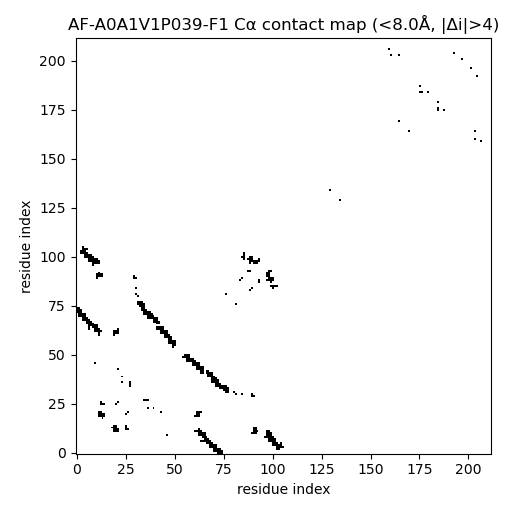208 ? 20.366 -2.878 -41.377 1.00 47.44 208 ILE A CA 1
ATOM 1655 C C . ILE A 1 208 ? 19.207 -2.576 -42.351 1.00 47.44 208 ILE A C 1
ATOM 1657 O O . ILE A 1 208 ? 18.373 -1.727 -42.064 1.00 47.44 208 ILE A O 1
ATOM 1661 N N . MET A 1 209 ? 19.131 -3.263 -43.499 1.00 41.06 209 MET A N 1
ATOM 1662 C CA . MET A 1 209 ? 18.128 -2.985 -44.547 1.00 41.06 209 MET A CA 1
ATOM 1663 C C . MET A 1 209 ? 17.015 -4.030 -44.701 1.00 41.06 209 MET A C 1
ATOM 1665 O O . MET A 1 209 ? 16.245 -3.938 -45.658 1.00 41.06 209 MET A O 1
ATOM 1669 N N . LYS A 1 210 ? 16.906 -5.036 -43.823 1.00 37.12 210 LYS A N 1
ATOM 1670 C CA . LYS A 1 210 ? 15.733 -5.915 -43.899 1.00 37.12 210 LYS A CA 1
ATOM 1671 C C . LYS A 1 210 ? 14.494 -5.130 -43.452 1.00 37.12 210 LYS A C 1
ATOM 1673 O O . LYS A 1 210 ? 14.542 -4.536 -42.377 1.00 37.12 210 LYS A O 1
ATOM 1678 N N . PRO A 1 211 ? 13.421 -5.099 -44.260 1.00 34.91 211 PRO A N 1
ATOM 1679 C CA . PRO A 1 211 ? 12.168 -4.514 -43.821 1.00 34.91 211 PRO A CA 1
ATOM 1680 C C . PRO A 1 211 ? 11.627 -5.352 -42.657 1.00 34.91 211 PRO A C 1
ATOM 1682 O O . PRO A 1 211 ? 11.679 -6.585 -42.713 1.00 34.91 211 PRO A O 1
ATOM 1685 N N . TYR A 1 212 ? 11.176 -4.667 -41.607 1.00 39.34 212 TYR A N 1
ATOM 1686 C CA . TYR A 1 212 ? 10.108 -5.183 -40.757 1.00 39.34 212 TYR A CA 1
ATOM 1687 C C . TYR A 1 212 ? 8.801 -5.128 -41.548 1.00 39.34 212 TYR A C 1
ATOM 1689 O O . TYR A 1 212 ? 8.638 -4.144 -42.311 1.00 39.34 212 TYR A O 1
#

Foldseek 3Di:
DKKKKFFQAWAFFADPVRATDDDPVRVVVFQDPQKDFPDWDWDKDWDKDADPVVRDIDDIHITTGGGIMTIIDCVGPDVVSVVCCQVQATHPPSVVVHRHMDMRPDVDPDDDPPPPVPPPVPPPDPPDPDDPVNVVVVVVVVVVVVVVVVVVVVVVCVVVDPDDDDPVVVVVLVVLVVPDDPVSNVVVVVVVVVPPVVDDDDPPVVSVPDDD

Mean predicted aligned error: 16.19 Å

Solvent-accessible surface area (backbone atoms only — not comparable to full-atom values): 12584 Å² total; per-residue (Å²): 95,77,39,38,38,35,27,72,24,43,26,32,31,61,40,100,84,69,47,63,42,75,49,69,69,53,51,42,66,74,69,39,67,50,50,42,80,78,46,77,50,74,46,74,46,74,49,70,51,74,42,79,93,76,76,42,72,48,77,77,39,42,17,30,35,51,72,22,34,32,36,28,34,47,74,62,36,58,64,69,60,52,52,47,32,48,74,60,24,45,68,46,61,32,93,80,58,24,9,32,35,42,69,53,80,69,83,62,97,66,90,71,84,77,79,70,64,87,73,68,70,80,70,77,74,70,92,64,78,81,53,67,69,57,56,51,52,50,52,53,50,53,54,51,48,53,51,50,50,53,50,50,52,52,61,68,51,47,80,75,52,90,66,82,80,55,72,70,57,52,54,50,52,51,53,45,67,75,72,46,57,79,68,55,37,57,53,53,50,55,51,52,59,62,63,53,66,82,65,68,96,69,82,70,56,74,70,77,68,58,82,130

Secondary structure (DSSP, 8-state):
-EEEEEESS-BB-B-TTS-B--SHHHHHHHH-TT-EEEEEE--EEEE--EETTTTEEPPPEEEEPTT-EEEEE-TTS-HHHHHHHHHH-SSB-GGGTTT-EEESS---SS----------------SSPPPHHHHHHHHHHHHHHHHHHHHHHHHHHGGG-SSPPPHHHHHHHHHHHHH--HHHHHHHHHHHHHHHTTSS--TTHHHHS---